Protein 2WMM (pdb70)

Secondary structure (DSSP, 8-state):
-HHHHHHHHHHHHHHHHHHHHT-S-----THHHHHHHHHT-EEHHHHGGG--TTTHHHHHHHTGGGGGPEEES-GGGTHHHHTT--SS-SSEEEEES-TTS-------EEEETTEEEEEEETTEEEEEEPPSS-SS-HHHHHHHHHHHHHHHHHHHHHHHT-/-HHHHHHHHHHHHHHHHHHHHHSS-----TTHHHHHHHTT-EEHHHHTTT--TTTHHHHHHHTGGGGGPEEES-GGGTHHHHTT--SS-SSEEEEES-GGGPPPPP--EEEETTEEEEEEETTEEEEEEPPSS-SS-HHHHHHHHHHHHHHHHHHHHHHHH-

GO terms:
  GO:0005515 protein binding (F, IPI)
  GO:0005524 ATP binding (F, IDA)
  GO:0005525 GTP binding (F, IDA)
  GO:0005829 cytosol (C, IDA)
  GO:0003677 DNA binding (F, IDA)
  GO:0016887 ATP hydrolysis activity (F, IDA)
  GO:0000796 condensin complex (C, IDA)
  GO:0042802 identical protein binding (F, IDA)
  GO:0030261 chromosome condensation (P, IDA)
  GO:0030261 chromosome condensation (P, IMP)
  GO:0051301 cell division (P, IMP)
  GO:0007059 chromosome segregation (P, IMP)
  GO:0007062 sister chromatid cohesion (P, IMP)

Structure (mmCIF, N/CA/C/O backbone):
data_2WMM
#
_entry.id   2WMM
#
_cell.length_a   56.443
_cell.length_b   56.443
_cell.length_c   115.443
_cell.angle_alpha   90.00
_cell.angle_beta   90.00
_cell.angle_gamma   120.00
#
_symmetry.space_group_name_H-M   'P 32'
#
loop_
_entity.id
_entity.type
_entity.pdbx_description
1 polymer 'Chromosome partition protein MukB'
2 non-polymer D-MALATE
3 water water
#
loop_
_atom_site.group_PDB
_atom_site.id
_atom_site.type_symbol
_atom_site.label_atom_id
_atom_site.label_alt_id
_atom_site.label_comp_id
_atom_site.label_asym_id
_atom_site.label_entity_id
_atom_site.label_seq_id
_atom_site.pdbx_PDB_ins_code
_atom_site.Cartn_x
_atom_site.Cartn_y
_atom_site.Cartn_z
_atom_site.occupancy
_atom_site.B_iso_or_equiv
_atom_site.auth_seq_id
_atom_site.auth_comp_id
_atom_site.auth_asym_id
_atom_site.auth_atom_id
_atom_site.pdbx_PDB_model_num
ATOM 1 N N . HIS A 1 1 ? 22.014 5.537 -45.263 1.00 46.80 643 HIS A N 1
ATOM 2 C CA . HIS A 1 1 ? 22.465 5.392 -43.853 1.00 46.96 643 HIS A CA 1
ATOM 3 C C . HIS A 1 1 ? 21.481 4.555 -43.045 1.00 48.14 643 HIS A C 1
ATOM 4 O O . HIS A 1 1 ? 21.877 3.861 -42.108 1.00 49.47 643 HIS A O 1
ATOM 11 N N . MET A 1 2 ? 20.201 4.613 -43.405 1.00 47.36 644 MET A N 1
ATOM 12 C CA . MET A 1 2 ? 19.176 3.872 -42.673 1.00 47.43 644 MET A CA 1
ATOM 13 C C . MET A 1 2 ? 19.415 2.368 -42.619 1.00 48.80 644 MET A C 1
ATOM 14 O O . MET A 1 2 ? 19.007 1.693 -41.661 1.00 47.55 644 MET A O 1
ATOM 19 N N . GLU A 1 3 ? 20.070 1.839 -43.644 1.00 49.21 645 GLU A N 1
ATOM 20 C CA . GLU A 1 3 ? 20.346 0.414 -43.668 1.00 50.08 645 GLU A CA 1
ATOM 21 C C . GLU A 1 3 ? 21.471 0.132 -42.684 1.00 48.72 645 GLU A C 1
ATOM 22 O O . GLU A 1 3 ? 21.308 -0.635 -41.733 1.00 47.26 645 GLU A O 1
ATOM 28 N N . ARG A 1 4 ? 22.606 0.780 -42.926 1.00 48.22 646 ARG A N 1
ATOM 29 C CA . ARG A 1 4 ? 23.788 0.645 -42.096 1.00 48.88 646 ARG A CA 1
ATOM 30 C C . ARG A 1 4 ? 23.477 0.770 -40.611 1.00 49.59 646 ARG A C 1
ATOM 31 O O . ARG A 1 4 ? 23.958 -0.021 -39.795 1.00 50.95 646 ARG A O 1
ATOM 39 N N . ASP A 1 5 ? 22.678 1.771 -40.261 1.00 49.32 647 ASP A N 1
ATOM 40 C CA . ASP A 1 5 ? 22.312 1.998 -38.872 1.00 47.91 647 ASP A CA 1
ATOM 41 C C . ASP A 1 5 ? 21.338 0.950 -38.335 1.00 44.80 647 ASP A C 1
ATOM 42 O O . ASP A 1 5 ? 21.366 0.631 -37.152 1.00 43.20 647 ASP A O 1
ATOM 47 N N . GLU A 1 6 ? 20.481 0.411 -39.194 1.00 43.66 648 GLU A N 1
ATOM 48 C CA . GLU A 1 6 ? 19.550 -0.625 -38.749 1.00 43.63 648 GLU A CA 1
ATOM 49 C C . GLU A 1 6 ? 20.365 -1.861 -38.331 1.00 41.42 648 GLU A C 1
ATOM 50 O O . GLU A 1 6 ? 19.985 -2.598 -37.419 1.00 40.06 648 GLU A O 1
ATOM 56 N N . VAL A 1 7 ? 21.490 -2.075 -39.008 1.00 39.21 649 VAL A N 1
ATOM 57 C CA . VAL A 1 7 ? 22.380 -3.189 -38.698 1.00 38.47 649 VAL A CA 1
ATOM 58 C C . VAL A 1 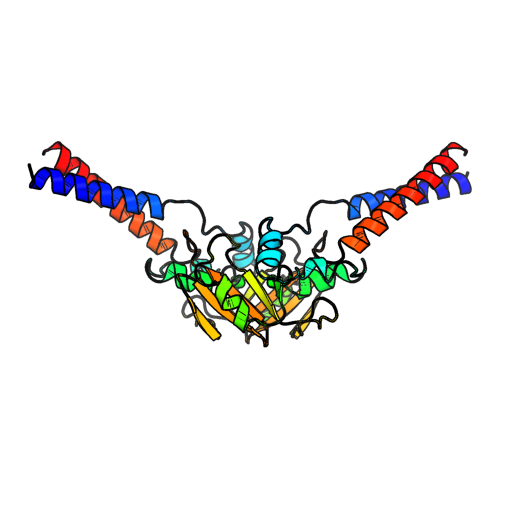7 ? 22.992 -2.946 -37.321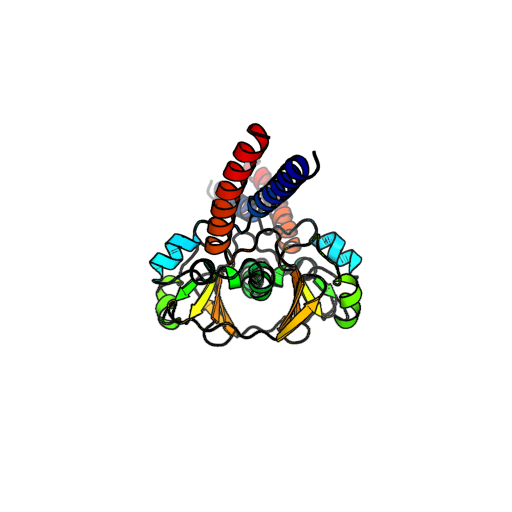 1.00 38.76 649 VAL A C 1
ATOM 59 O O . VAL A 1 7 ? 23.006 -3.834 -36.472 1.00 37.73 649 VAL A O 1
ATOM 63 N N . GLY A 1 8 ? 23.496 -1.737 -37.102 1.00 39.79 650 GLY A N 1
ATOM 64 C CA . GLY A 1 8 ? 24.080 -1.419 -35.809 1.00 39.14 650 GLY A CA 1
ATOM 65 C C . GLY A 1 8 ? 23.035 -1.548 -34.714 1.00 37.98 650 GLY A C 1
ATOM 66 O O . GLY A 1 8 ? 23.327 -2.018 -33.618 1.00 38.95 650 GLY A O 1
ATOM 67 N N . ALA A 1 9 ? 21.807 -1.135 -35.019 1.00 36.93 651 ALA A N 1
ATOM 68 C CA . ALA A 1 9 ? 20.712 -1.200 -34.064 1.00 34.25 651 ALA A CA 1
ATOM 69 C C . ALA A 1 9 ? 20.450 -2.646 -33.688 1.00 33.96 651 ALA A C 1
ATOM 70 O O . ALA A 1 9 ? 20.267 -2.969 -32.517 1.00 35.15 651 ALA A O 1
ATOM 72 N N . HIS A 1 10 ? 20.427 -3.516 -34.689 1.00 33.56 652 HIS A N 1
ATOM 73 C CA . HIS A 1 10 ? 20.189 -4.930 -34.451 1.00 33.39 652 HIS A CA 1
ATOM 74 C C . HIS A 1 10 ? 21.350 -5.546 -33.671 1.00 32.30 652 HIS A C 1
ATOM 75 O O . HIS A 1 10 ? 21.148 -6.451 -32.866 1.00 33.11 652 HIS A O 1
ATOM 82 N N . LYS A 1 11 ? 22.561 -5.044 -33.895 1.00 32.28 653 LYS A N 1
ATOM 83 C CA . LYS A 1 11 ? 23.730 -5.551 -33.188 1.00 33.76 653 LYS A CA 1
ATOM 84 C C . LYS A 1 11 ? 23.679 -5.153 -31.715 1.00 35.52 653 LYS A C 1
ATOM 85 O O . LYS A 1 11 ? 24.114 -5.912 -30.848 1.00 36.92 653 LYS A O 1
ATOM 91 N N . ASN A 1 12 ? 23.152 -3.969 -31.420 1.00 36.62 654 ASN A N 1
ATOM 92 C CA . ASN A 1 12 ? 23.064 -3.540 -30.026 1.00 37.33 654 ASN A CA 1
ATOM 93 C C . ASN A 1 12 ? 22.032 -4.378 -29.293 1.00 35.60 654 ASN A C 1
ATOM 94 O O . ASN A 1 12 ? 22.251 -4.794 -28.154 1.00 36.52 654 ASN A O 1
ATOM 99 N N . ALA A 1 13 ? 20.910 -4.633 -29.956 1.00 32.95 655 ALA A N 1
ATOM 100 C CA . ALA A 1 13 ? 19.855 -5.437 -29.356 1.00 31.47 655 ALA A CA 1
ATOM 101 C C . ALA A 1 13 ? 20.402 -6.833 -29.051 1.00 32.07 655 ALA A C 1
ATOM 102 O O . ALA A 1 13 ? 20.159 -7.391 -27.981 1.00 32.57 655 ALA A O 1
ATOM 104 N N . VAL A 1 14 ? 21.152 -7.399 -29.989 1.00 31.60 656 VAL A N 1
ATOM 105 C CA . VAL A 1 14 ? 21.725 -8.723 -29.766 1.00 31.54 656 VAL A CA 1
ATOM 106 C C . VAL A 1 14 ? 22.669 -8.711 -28.554 1.00 31.46 656 VAL A C 1
ATOM 107 O O . VAL A 1 14 ? 22.604 -9.599 -27.698 1.00 27.80 656 VAL A O 1
ATOM 111 N N . ASP A 1 15 ? 23.536 -7.704 -28.478 1.00 32.84 657 ASP A N 1
ATOM 112 C CA . ASP A 1 15 ? 24.463 -7.598 -27.355 1.00 34.82 657 ASP A CA 1
ATOM 113 C C . ASP A 1 15 ? 23.682 -7.551 -26.042 1.00 36.92 657 ASP A C 1
ATOM 114 O O . ASP A 1 15 ? 24.011 -8.253 -25.085 1.00 37.40 657 ASP A O 1
ATOM 119 N N . GLU A 1 16 ? 22.635 -6.733 -26.006 1.00 37.73 658 GLU A N 1
ATOM 120 C CA . GLU A 1 16 ? 21.814 -6.611 -24.808 1.00 37.22 658 GLU A CA 1
ATOM 121 C C . GLU A 1 16 ? 21.281 -7.950 -24.311 1.00 34.36 658 GLU A C 1
ATOM 122 O O . GLU A 1 16 ? 21.298 -8.212 -23.108 1.00 34.15 658 GLU A O 1
ATOM 128 N N . GLU A 1 17 ? 20.799 -8.795 -25.218 1.00 32.70 659 GLU A N 1
ATOM 129 C CA . GLU A 1 17 ? 20.276 -10.086 -24.794 1.00 32.21 659 GLU A CA 1
ATOM 130 C C . GLU A 1 17 ? 21.408 -10.962 -24.281 1.00 32.61 659 GLU A C 1
ATOM 131 O O . GLU A 1 17 ? 21.255 -11.695 -23.305 1.00 32.01 659 GLU A O 1
ATOM 137 N N . ILE A 1 18 ? 22.546 -10.882 -24.960 1.00 33.70 660 ILE A N 1
ATOM 138 C CA . ILE A 1 18 ? 23.717 -11.654 -24.584 1.00 34.10 660 ILE A CA 1
ATOM 139 C C . ILE A 1 18 ? 24.098 -11.312 -23.156 1.00 34.37 660 ILE A C 1
ATOM 140 O O . ILE A 1 18 ? 24.363 -12.195 -22.347 1.00 33.55 660 ILE A O 1
ATOM 145 N N . GLU A 1 19 ? 24.124 -10.016 -22.873 1.00 34.83 661 GLU A N 1
ATOM 146 C CA . GLU A 1 19 ? 24.450 -9.493 -21.561 1.00 36.15 661 GLU A CA 1
ATOM 147 C C . GLU A 1 19 ? 23.480 -10.041 -20.530 1.00 35.63 661 GLU A C 1
ATOM 148 O O . GLU A 1 19 ? 23.881 -10.520 -19.474 1.00 34.34 661 GLU A O 1
ATOM 154 N N . ARG A 1 20 ? 22.196 -9.953 -20.855 1.00 35.47 662 ARG A N 1
ATOM 155 C CA . ARG A 1 20 ? 21.134 -10.448 -19.999 1.00 36.18 662 ARG A CA 1
ATOM 156 C C . ARG A 1 20 ? 21.345 -11.922 -19.704 1.00 35.06 662 ARG A C 1
ATOM 157 O O . ARG A 1 20 ? 21.351 -12.346 -18.554 1.00 35.89 662 ARG A O 1
ATOM 165 N N . LEU A 1 21 ? 21.499 -12.704 -20.765 1.00 34.16 663 LEU A N 1
ATOM 166 C CA . LEU A 1 21 ? 21.667 -14.146 -20.643 1.00 33.59 663 LEU A CA 1
ATOM 167 C C . LEU A 1 21 ? 22.944 -14.598 -19.963 1.00 33.86 663 LEU A C 1
ATOM 168 O O . LEU A 1 21 ? 23.010 -15.711 -19.437 1.00 34.36 663 LEU A O 1
ATOM 173 N N . SER A 1 22 ? 23.953 -13.738 -19.951 1.00 33.48 664 SER A N 1
ATOM 174 C CA . SER A 1 22 ? 25.218 -14.125 -19.362 1.00 34.57 664 SER A CA 1
ATOM 175 C C . SER A 1 22 ? 25.450 -13.746 -17.907 1.00 35.43 664 SER A C 1
ATOM 176 O O . SER A 1 22 ? 26.569 -13.881 -17.409 1.00 35.32 664 SER A O 1
ATOM 179 N N . GLN A 1 23 ? 24.414 -13.280 -17.217 1.00 35.23 665 GLN A N 1
ATOM 180 C CA . GLN A 1 23 ? 24.589 -12.933 -15.815 1.00 35.63 665 GLN A CA 1
ATOM 181 C C . GLN A 1 23 ? 24.718 -14.197 -14.972 1.00 34.86 665 GLN A C 1
ATOM 182 O O . GLN A 1 23 ? 24.159 -15.250 -15.299 1.00 34.66 665 GLN A O 1
ATOM 188 N N . PRO A 1 24 ? 25.497 -14.120 -13.888 1.00 34.86 666 PRO A N 1
ATOM 189 C CA . PRO A 1 24 ? 25.681 -15.281 -13.019 1.00 34.80 666 PRO A CA 1
ATOM 190 C C . PRO A 1 24 ? 24.384 -15.569 -12.274 1.00 34.33 666 PRO A C 1
ATOM 191 O O . PRO A 1 24 ? 23.529 -14.702 -12.149 1.00 33.50 666 PRO A O 1
ATOM 195 N N . GLY A 1 25 ? 24.254 -16.783 -11.769 1.00 36.09 667 GLY A N 1
ATOM 196 C CA . GLY A 1 25 ? 23.056 -17.153 -11.044 1.00 39.83 667 GLY A CA 1
ATOM 197 C C . GLY A 1 25 ? 22.570 -18.481 -11.568 1.00 40.58 667 GLY A C 1
ATOM 198 O O . GLY A 1 25 ? 23.167 -19.039 -12.493 1.00 41.47 667 GLY A O 1
ATOM 199 N N . GLY A 1 26 ? 21.481 -18.991 -11.006 1.00 42.72 668 GLY A N 1
ATOM 200 C CA . GLY A 1 26 ? 20.985 -20.276 -11.466 1.00 43.72 668 GLY A CA 1
ATOM 201 C C . GLY A 1 26 ? 22.087 -21.272 -11.175 1.00 44.37 668 GLY A C 1
ATOM 202 O O . GLY A 1 26 ? 22.388 -22.157 -11.978 1.00 44.06 668 GLY A O 1
ATOM 203 N N . SER A 1 27 ? 22.699 -21.088 -10.008 1.00 44.11 669 SER A N 1
ATOM 204 C CA . SER A 1 27 ? 23.789 -21.924 -9.534 1.00 43.86 669 SER A CA 1
ATOM 205 C C . SER A 1 27 ? 23.225 -23.036 -8.664 1.00 43.28 669 SER A C 1
ATOM 206 O O . SER A 1 27 ? 22.068 -22.988 -8.240 1.00 44.95 669 SER A O 1
ATOM 209 N N . GLU A 1 28 ? 24.058 -24.026 -8.379 1.00 41.85 670 GLU A N 1
ATOM 210 C CA . GLU A 1 28 ? 23.642 -25.155 -7.573 1.00 38.97 670 GLU A CA 1
ATOM 211 C C . GLU A 1 28 ? 24.763 -25.540 -6.620 1.00 38.63 670 GLU A C 1
ATOM 212 O O . GLU A 1 28 ? 25.944 -25.368 -6.936 1.00 37.69 670 GLU A O 1
ATOM 218 N N . ASP A 1 29 ? 24.381 -26.049 -5.451 1.00 39.02 671 ASP A N 1
ATOM 219 C CA . ASP A 1 29 ? 25.328 -26.486 -4.431 1.00 37.75 671 ASP A CA 1
ATOM 220 C C . ASP A 1 29 ? 26.309 -27.462 -5.072 1.00 38.95 671 ASP A C 1
ATOM 221 O O . ASP A 1 29 ? 25.898 -28.482 -5.630 1.00 38.27 671 ASP A O 1
ATOM 226 N N . GLN A 1 30 ? 27.597 -27.138 -4.983 1.00 39.90 672 GLN A N 1
ATOM 227 C CA . GLN A 1 30 ? 28.674 -27.944 -5.558 1.00 41.05 672 GLN A CA 1
ATOM 228 C C . GLN A 1 30 ? 28.582 -29.437 -5.267 1.00 39.96 672 GLN A C 1
ATOM 229 O O . GLN A 1 30 ? 28.962 -30.257 -6.096 1.00 40.26 672 GLN A O 1
ATOM 235 N N . ARG A 1 31 ? 28.076 -29.786 -4.089 1.00 39.07 673 ARG A N 1
ATOM 236 C CA . ARG A 1 31 ? 27.976 -31.186 -3.677 1.00 37.80 673 ARG A CA 1
ATOM 237 C C . ARG A 1 31 ? 26.854 -32.007 -4.294 1.00 36.91 673 ARG A C 1
ATOM 238 O O . ARG A 1 31 ? 26.888 -33.230 -4.240 1.00 39.18 673 ARG A O 1
ATOM 246 N N . LEU A 1 32 ? 25.859 -31.350 -4.869 1.00 36.10 674 LEU A N 1
ATOM 247 C CA . LEU A 1 32 ? 24.739 -32.071 -5.455 1.00 36.61 674 LEU A CA 1
ATOM 248 C C . LEU A 1 32 ? 25.136 -33.026 -6.582 1.00 37.35 674 LEU A C 1
ATOM 249 O O . LEU A 1 32 ? 24.568 -34.104 -6.729 1.00 36.72 674 LEU A O 1
ATOM 254 N N . ASN A 1 33 ? 26.125 -32.634 -7.368 1.00 39.52 675 ASN A N 1
ATOM 255 C CA . ASN A 1 33 ? 26.572 -33.460 -8.474 1.00 41.62 675 ASN A CA 1
ATOM 256 C C . ASN A 1 33 ? 27.097 -34.829 -8.046 1.00 42.21 675 ASN A C 1
ATOM 257 O O . ASN A 1 33 ? 26.591 -35.865 -8.491 1.00 42.32 675 ASN A O 1
ATOM 262 N N . ALA A 1 34 ? 28.114 -34.837 -7.193 1.00 41.67 676 ALA A N 1
ATOM 263 C CA . ALA A 1 34 ? 28.670 -36.094 -6.716 1.00 43.14 676 ALA A CA 1
ATOM 264 C C . ALA A 1 34 ? 27.552 -36.909 -6.066 1.00 43.26 676 ALA A C 1
ATOM 265 O O . ALA A 1 34 ? 27.411 -38.096 -6.337 1.00 44.59 676 ALA A O 1
ATOM 267 N N . LEU A 1 35 ? 26.755 -36.262 -5.219 1.00 43.88 677 LEU A N 1
ATOM 268 C CA . LEU A 1 35 ? 25.646 -36.930 -4.540 1.00 44.10 677 LEU A CA 1
ATOM 269 C C . LEU A 1 35 ? 24.733 -37.650 -5.521 1.00 45.00 677 LEU A C 1
ATOM 270 O O . LEU A 1 35 ? 24.327 -38.788 -5.279 1.00 44.81 677 LEU A O 1
ATOM 275 N N . ALA A 1 36 ? 24.412 -36.987 -6.628 1.00 46.15 678 ALA A N 1
ATOM 276 C CA . ALA A 1 36 ? 23.553 -37.579 -7.649 1.00 47.61 678 ALA A CA 1
ATOM 277 C C . ALA A 1 36 ? 24.221 -38.835 -8.207 1.00 48.94 678 ALA A C 1
ATOM 278 O O . ALA A 1 36 ? 23.565 -39.844 -8.455 1.00 48.47 678 ALA A O 1
ATOM 280 N N . GLU A 1 37 ? 25.532 -38.757 -8.400 1.00 51.30 679 GLU A N 1
ATOM 281 C CA . GLU A 1 37 ? 26.307 -39.876 -8.915 1.00 54.13 679 GLU A CA 1
ATOM 282 C C . GLU A 1 37 ? 26.391 -40.992 -7.881 1.00 54.54 679 GLU A C 1
ATOM 283 O O . GLU A 1 37 ? 26.275 -42.170 -8.224 1.00 55.21 679 GLU A O 1
ATOM 289 N N . ARG A 1 38 ? 26.579 -40.618 -6.618 1.00 54.21 680 ARG A N 1
ATOM 290 C CA . ARG A 1 38 ? 26.668 -41.593 -5.535 1.00 54.18 680 ARG A CA 1
ATOM 291 C C . ARG A 1 38 ? 25.314 -42.192 -5.169 1.00 53.21 680 ARG A C 1
ATOM 292 O O . ARG A 1 38 ? 25.245 -43.137 -4.387 1.00 54.41 680 ARG A O 1
ATOM 300 N N . PHE A 1 39 ? 24.241 -41.633 -5.720 1.00 51.95 681 PHE A N 1
ATOM 301 C CA . PHE A 1 39 ? 22.888 -42.124 -5.453 1.00 49.93 681 PHE A CA 1
ATOM 302 C C . PHE A 1 39 ? 22.368 -42.862 -6.674 1.00 48.51 681 PHE A C 1
ATOM 303 O O . PHE A 1 39 ? 21.317 -43.500 -6.623 1.00 48.23 681 PHE A O 1
ATOM 311 N N . GLY A 1 40 ? 23.106 -42.760 -7.774 1.00 47.11 682 GLY A N 1
ATOM 312 C CA . GLY A 1 40 ? 22.687 -43.406 -9.002 1.00 45.39 682 GLY A CA 1
ATOM 313 C C . GLY A 1 40 ? 21.552 -42.641 -9.654 1.00 44.77 682 GLY A C 1
ATOM 314 O O . GLY A 1 40 ? 20.759 -43.214 -10.401 1.00 45.61 682 GLY A O 1
ATOM 315 N N . GLY A 1 41 ? 21.468 -41.342 -9.373 1.00 43.50 683 GLY A N 1
ATOM 316 C CA . GLY A 1 41 ? 20.411 -40.531 -9.951 1.00 41.59 683 GLY A CA 1
ATOM 317 C C . GLY A 1 41 ? 20.914 -39.371 -10.790 1.00 40.85 683 GLY A C 1
ATOM 318 O O . GLY A 1 41 ? 22.119 -39.189 -10.971 1.00 41.40 683 GLY A O 1
ATOM 319 N N . VAL A 1 42 ? 19.981 -38.577 -11.302 1.00 40.12 684 VAL A N 1
ATOM 320 C CA . VAL A 1 42 ? 20.315 -37.423 -12.130 1.00 37.00 684 VAL A CA 1
ATOM 321 C C . VAL A 1 42 ? 19.620 -36.161 -11.627 1.00 34.94 684 VAL A C 1
ATOM 322 O O . VAL A 1 42 ? 18.427 -36.182 -11.318 1.00 32.64 684 VAL A O 1
ATOM 326 N N . LEU A 1 43 ? 20.374 -35.066 -11.550 1.00 31.69 685 LEU A N 1
ATOM 327 C CA . LEU A 1 43 ? 19.827 -33.802 -11.088 1.00 30.88 685 LEU A CA 1
ATOM 328 C C . LEU A 1 43 ? 18.699 -33.336 -11.986 1.00 30.40 685 LEU A C 1
ATOM 329 O O . LEU A 1 43 ? 18.757 -33.473 -13.212 1.00 29.30 685 LEU A O 1
ATOM 334 N N . LEU A 1 44 ? 17.671 -32.786 -11.355 1.00 30.06 686 LEU A N 1
ATOM 335 C CA . LEU A 1 44 ? 16.508 -32.279 -12.057 1.00 29.22 686 LEU A CA 1
ATOM 336 C C . LEU A 1 44 ? 16.945 -31.136 -12.961 1.00 29.53 686 LEU A C 1
ATOM 337 O O . LEU A 1 44 ? 16.357 -30.921 -14.022 1.00 30.86 686 LEU A O 1
ATOM 342 N N . SER A 1 45 ? 17.987 -30.409 -12.550 1.00 30.05 687 SER A N 1
ATOM 343 C CA . SER A 1 45 ? 18.501 -29.293 -13.352 1.00 31.15 687 SER A CA 1
ATOM 344 C C . SER A 1 45 ? 19.107 -29.796 -14.663 1.00 31.70 687 SER A C 1
ATOM 345 O O . SER A 1 45 ? 19.075 -29.099 -15.676 1.00 32.09 687 SER A O 1
ATOM 348 N N . GLU A 1 46 ? 19.666 -31.002 -14.637 1.00 31.94 688 GLU A N 1
ATOM 349 C CA . GLU A 1 46 ? 20.251 -31.590 -15.832 1.00 33.23 688 GLU A CA 1
ATOM 350 C C . GLU A 1 46 ? 19.145 -32.147 -16.733 1.00 34.28 688 GLU A C 1
ATOM 351 O O . GLU A 1 46 ? 19.218 -32.049 -17.956 1.00 35.15 688 GLU A O 1
ATOM 357 N N . ILE A 1 47 ? 18.119 -32.730 -16.127 1.00 33.57 689 ILE A N 1
ATOM 358 C CA . ILE A 1 47 ? 17.002 -33.265 -16.886 1.00 33.43 689 ILE A CA 1
ATOM 359 C C . ILE A 1 47 ? 16.290 -32.131 -17.638 1.00 33.61 689 ILE A C 1
ATOM 360 O O . ILE A 1 47 ? 15.921 -32.282 -18.799 1.00 32.81 689 ILE A O 1
ATOM 365 N N . TYR A 1 48 ? 16.093 -30.999 -16.969 1.00 34.34 690 TYR A N 1
ATOM 366 C CA . TYR A 1 48 ? 15.433 -29.849 -17.587 1.00 34.24 690 TYR A CA 1
ATOM 367 C C . TYR A 1 48 ? 16.458 -28.948 -18.250 1.00 34.51 690 TYR A C 1
ATOM 368 O O . TYR A 1 48 ? 16.374 -27.723 -18.196 1.00 32.30 690 TYR A O 1
ATOM 377 N N . ASP A 1 49 ? 17.439 -29.595 -18.861 1.00 36.63 691 ASP A N 1
ATOM 378 C CA . ASP A 1 49 ? 18.513 -28.943 -19.587 1.00 37.62 691 ASP A CA 1
ATOM 379 C C . ASP A 1 49 ? 17.967 -28.105 -20.725 1.00 37.97 691 ASP A C 1
ATOM 380 O O . ASP A 1 49 ? 18.394 -26.973 -20.941 1.00 36.14 691 ASP A O 1
ATOM 385 N N . ASP A 1 50 ? 17.022 -28.697 -21.452 1.00 40.11 692 ASP A N 1
ATOM 386 C CA . ASP A 1 50 ? 16.430 -28.081 -22.632 1.00 42.09 692 ASP A CA 1
ATOM 387 C C . ASP A 1 50 ? 15.143 -27.269 -22.474 1.00 40.57 692 ASP A C 1
ATOM 388 O O . ASP A 1 50 ? 14.451 -27.015 -23.465 1.00 41.85 692 ASP A O 1
ATOM 393 N N . VAL A 1 51 ? 14.806 -26.856 -21.260 1.00 37.85 693 VAL A N 1
ATOM 394 C CA . VAL A 1 51 ? 13.595 -26.061 -21.091 1.00 37.08 693 VAL A CA 1
ATOM 395 C C . VAL A 1 51 ? 13.814 -24.724 -21.793 1.00 36.60 693 VAL A C 1
ATOM 396 O O . VAL A 1 51 ? 14.797 -24.032 -21.534 1.00 36.51 693 VAL A O 1
ATOM 400 N N . SER A 1 52 ? 12.903 -24.383 -22.702 1.00 37.14 694 SER A N 1
ATOM 401 C CA . SER A 1 52 ? 12.985 -23.149 -23.487 1.00 36.53 694 SER A CA 1
ATOM 402 C C . SER A 1 52 ? 13.245 -21.914 -22.645 1.00 35.71 694 SER A C 1
ATOM 403 O O . SER A 1 52 ? 12.980 -21.902 -21.445 1.00 35.63 694 SER A O 1
ATOM 406 N N . LEU A 1 53 ? 13.770 -20.873 -23.282 1.00 35.71 695 LEU A N 1
ATOM 407 C CA . LEU A 1 53 ? 14.052 -19.631 -22.577 1.00 36.31 695 LEU A CA 1
ATOM 408 C C . LEU A 1 53 ? 12.743 -19.025 -22.097 1.00 35.82 695 LEU A C 1
ATOM 409 O O . LEU A 1 53 ? 12.696 -18.272 -21.136 1.00 36.00 695 LEU A O 1
ATOM 414 N N . GLU A 1 54 ? 11.669 -19.381 -22.776 1.00 36.56 696 GLU A N 1
ATOM 415 C CA . GLU A 1 54 ? 10.350 -18.869 -22.449 1.00 35.21 696 GLU A CA 1
ATOM 416 C C . GLU A 1 54 ? 9.785 -19.484 -21.174 1.00 32.61 696 GLU A C 1
ATOM 417 O O . GLU A 1 54 ? 9.191 -18.789 -20.361 1.00 31.31 696 GLU A O 1
ATOM 423 N N . ASP A 1 55 ? 9.994 -20.785 -21.006 1.00 30.87 697 ASP A N 1
ATOM 424 C CA . ASP A 1 55 ? 9.478 -21.528 -19.865 1.00 30.85 697 ASP A CA 1
ATOM 425 C C . ASP A 1 55 ? 10.387 -21.670 -18.647 1.00 30.94 697 ASP A C 1
ATOM 426 O O . ASP A 1 55 ? 9.908 -21.936 -17.534 1.00 30.28 697 ASP A O 1
ATOM 431 N N . ALA A 1 56 ? 11.690 -21.520 -18.855 1.00 28.88 698 ALA A N 1
ATOM 432 C CA . ALA A 1 56 ? 12.658 -21.686 -17.779 1.00 27.44 698 ALA A CA 1
ATOM 433 C C . ALA A 1 56 ? 12.390 -20.899 -16.499 1.00 25.41 698 ALA A C 1
ATOM 434 O O . ALA A 1 56 ? 12.492 -21.450 -15.408 1.00 25.88 698 ALA A O 1
ATOM 436 N N . PRO A 1 57 ? 12.051 -19.605 -16.609 1.00 24.26 699 PRO A N 1
ATOM 437 C CA . PRO A 1 57 ? 11.794 -18.833 -15.389 1.00 25.42 699 PRO A CA 1
ATOM 438 C C . PRO A 1 57 ? 10.601 -19.351 -14.587 1.00 27.26 699 PRO A C 1
ATOM 439 O O . PRO A 1 57 ? 10.696 -19.582 -13.375 1.00 28.21 699 PRO A O 1
ATOM 443 N N . TYR A 1 58 ? 9.475 -19.515 -15.276 1.00 28.24 700 TYR A N 1
ATOM 444 C CA . TYR A 1 58 ? 8.249 -20.009 -14.673 1.00 27.20 700 TYR A CA 1
ATOM 445 C C . TYR A 1 58 ? 8.453 -21.380 -14.006 1.00 26.87 700 TYR A C 1
ATOM 446 O O . TYR A 1 58 ? 8.122 -21.567 -12.830 1.00 24.90 700 TYR A O 1
ATOM 455 N N . PHE A 1 59 ? 9.005 -22.331 -14.752 1.00 27.76 701 PHE A N 1
ATOM 456 C CA . PHE A 1 59 ? 9.219 -23.674 -14.219 1.00 30.24 701 PHE A CA 1
ATOM 457 C C . PHE A 1 59 ? 10.216 -23.790 -13.063 1.00 29.23 701 PHE A C 1
ATOM 458 O O . PHE A 1 59 ? 10.027 -24.604 -12.152 1.00 28.39 701 PHE A O 1
ATOM 466 N N . SER A 1 60 ? 11.278 -22.993 -13.104 1.00 26.26 702 SER A N 1
ATOM 467 C CA . SER A 1 60 ? 12.279 -23.014 -12.045 1.00 25.22 702 SER A CA 1
ATOM 468 C C . SER A 1 60 ? 11.630 -22.491 -10.751 1.00 24.77 702 SER A C 1
ATOM 469 O O . SER A 1 60 ? 11.865 -23.027 -9.664 1.00 23.84 702 SER A O 1
ATOM 472 N N . ALA A 1 61 ? 10.814 -21.445 -10.875 1.00 22.71 703 ALA A N 1
ATOM 473 C CA . ALA A 1 61 ? 10.132 -20.878 -9.715 1.00 22.49 703 ALA A CA 1
ATOM 474 C C . ALA A 1 61 ? 9.076 -21.860 -9.217 1.00 23.07 703 ALA A C 1
ATOM 475 O O . ALA A 1 61 ? 8.972 -22.118 -8.024 1.00 23.37 703 ALA A O 1
ATOM 477 N N . LEU A 1 62 ? 8.306 -22.416 -10.147 1.00 23.54 704 LEU A N 1
ATOM 478 C CA . LEU A 1 62 ? 7.250 -23.366 -9.819 1.00 23.78 704 LEU A CA 1
ATOM 479 C C . LEU A 1 62 ? 7.678 -24.476 -8.869 1.00 23.71 704 LEU A C 1
ATOM 480 O O . LEU A 1 62 ? 7.015 -24.736 -7.871 1.00 24.85 704 LEU A O 1
ATOM 485 N N . TYR A 1 63 ? 8.778 -25.141 -9.204 1.00 23.27 705 TYR A N 1
ATOM 486 C CA . TYR A 1 63 ? 9.294 -26.244 -8.410 1.00 21.43 705 TYR A CA 1
ATOM 487 C C . TYR A 1 63 ? 9.727 -25.918 -6.998 1.00 21.62 705 TYR A C 1
ATOM 488 O O . TYR A 1 63 ? 9.857 -26.824 -6.175 1.00 21.58 705 TYR A O 1
ATOM 497 N N . GLY A 1 64 ? 9.939 -24.638 -6.708 1.00 19.49 706 GLY A N 1
ATOM 498 C CA . GLY A 1 64 ? 10.383 -24.267 -5.383 1.00 18.98 706 GLY A CA 1
ATOM 499 C C . GLY A 1 64 ? 11.725 -24.925 -5.120 1.00 20.31 706 GLY A C 1
ATOM 500 O O . GLY A 1 64 ? 12.421 -25.336 -6.064 1.00 18.92 706 GLY A O 1
ATOM 501 N N . PRO A 1 65 ? 12.119 -25.046 -3.843 1.00 19.71 707 PRO A N 1
ATOM 502 C CA . PRO A 1 65 ? 13.394 -25.663 -3.460 1.00 19.41 707 PRO A CA 1
ATOM 503 C C . PRO A 1 65 ? 13.607 -27.069 -4.010 1.00 20.08 707 PRO A C 1
ATOM 504 O O . PRO A 1 65 ? 14.739 -27.544 -4.083 1.00 21.82 707 PRO A O 1
ATOM 508 N N . SER A 1 66 ? 12.533 -27.738 -4.410 1.00 20.53 708 SER A N 1
ATOM 509 C CA . SER A 1 66 ? 12.679 -29.085 -4.960 1.00 22.41 708 SER A CA 1
ATOM 510 C C . SER A 1 66 ? 13.380 -29.023 -6.330 1.00 21.50 708 SER A C 1
ATOM 511 O O . SER A 1 66 ? 13.709 -30.056 -6.908 1.00 20.07 708 SER A O 1
ATOM 514 N N . ARG A 1 67 ? 13.613 -27.810 -6.835 1.00 20.72 709 ARG A N 1
ATOM 515 C CA . ARG A 1 67 ? 14.295 -27.631 -8.119 1.00 20.88 709 ARG A CA 1
ATOM 516 C C . ARG A 1 67 ? 15.696 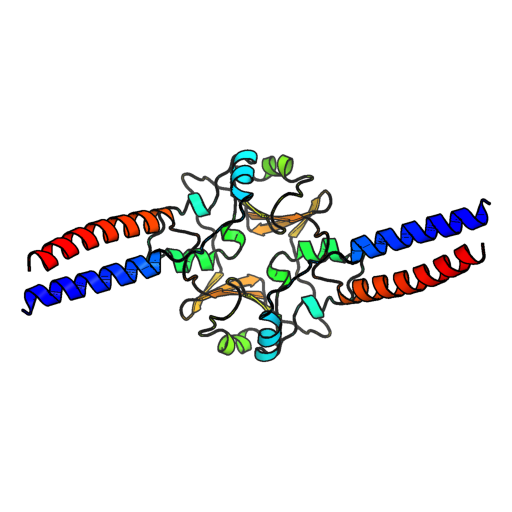-28.269 -8.099 1.00 20.91 709 ARG A C 1
ATOM 517 O O . ARG A 1 67 ? 16.232 -28.649 -9.151 1.00 19.54 709 ARG A O 1
ATOM 525 N N . HIS A 1 68 ? 16.273 -28.386 -6.903 1.00 18.23 710 HIS A N 1
ATOM 526 C CA . HIS A 1 68 ? 17.603 -28.959 -6.728 1.00 18.78 710 HIS A CA 1
ATOM 527 C C . HIS A 1 68 ? 17.540 -30.444 -6.441 1.00 22.35 710 HIS A C 1
ATOM 528 O O . HIS A 1 68 ? 18.507 -31.025 -5.945 1.00 21.83 710 HIS A O 1
ATOM 535 N N . ALA A 1 69 ? 16.399 -31.048 -6.765 1.00 23.70 711 ALA A N 1
ATOM 536 C CA . ALA A 1 69 ? 16.158 -32.465 -6.522 1.00 27.00 711 ALA A CA 1
ATOM 537 C C . ALA A 1 69 ? 17.001 -33.439 -7.324 1.00 28.22 711 ALA A C 1
ATOM 538 O O . ALA A 1 69 ? 17.327 -33.198 -8.484 1.00 29.81 711 ALA A O 1
ATOM 540 N N . ILE A 1 70 ? 17.369 -34.540 -6.680 1.00 30.10 712 ILE A N 1
ATOM 541 C CA . ILE A 1 70 ? 18.108 -35.603 -7.350 1.00 31.76 712 ILE A CA 1
ATOM 542 C C . ILE A 1 70 ? 17.012 -36.611 -7.684 1.00 33.05 712 ILE A C 1
ATOM 543 O O . ILE A 1 70 ? 16.243 -37.007 -6.808 1.00 31.50 712 ILE A O 1
ATOM 548 N N . VAL A 1 71 ? 16.908 -36.982 -8.954 1.00 34.96 713 VAL A N 1
ATOM 549 C CA . VAL A 1 71 ? 15.899 -37.943 -9.381 1.00 36.86 713 VAL A CA 1
ATOM 550 C C . VAL A 1 71 ? 16.561 -39.307 -9.481 1.00 38.55 713 VAL A C 1
ATOM 551 O O . VAL A 1 71 ? 17.625 -39.442 -10.081 1.00 35.98 713 VAL A O 1
ATOM 555 N N . VAL A 1 72 ? 15.934 -40.308 -8.870 1.00 41.97 714 VAL A N 1
ATOM 556 C CA . VAL A 1 72 ? 16.455 -41.674 -8.892 1.00 46.14 714 VAL A CA 1
ATOM 557 C C . VAL A 1 72 ? 15.303 -42.650 -9.176 1.00 47.60 714 VAL A C 1
ATOM 558 O O . VAL A 1 72 ? 14.127 -42.271 -9.104 1.00 48.10 714 VAL A O 1
ATOM 562 N N . PRO A 1 73 ? 15.621 -43.913 -9.515 1.00 48.70 715 PRO A N 1
ATOM 563 C CA . PRO A 1 73 ? 14.618 -44.941 -9.818 1.00 49.56 715 PRO A CA 1
ATOM 564 C C . PRO A 1 73 ? 13.674 -45.269 -8.671 1.00 50.38 715 PRO A C 1
ATOM 565 O O . PRO A 1 73 ? 12.456 -45.213 -8.825 1.00 50.68 715 PRO A O 1
ATOM 569 N N . ASP A 1 74 ? 14.237 -45.633 -7.525 1.00 51.74 716 ASP A N 1
ATOM 570 C CA . ASP A 1 74 ? 13.420 -45.967 -6.362 1.00 52.72 716 ASP A CA 1
ATOM 571 C C . ASP A 1 74 ? 14.014 -45.391 -5.083 1.00 51.33 716 ASP A C 1
ATOM 572 O O . ASP A 1 74 ? 15.204 -45.560 -4.796 1.00 50.89 716 ASP A O 1
ATOM 577 N N . LEU A 1 75 ? 13.166 -44.699 -4.331 1.00 50.09 717 LEU A N 1
ATOM 578 C CA . LEU A 1 75 ? 13.557 -44.083 -3.073 1.00 49.97 717 LEU A CA 1
ATOM 579 C C . LEU A 1 75 ? 13.996 -45.143 -2.070 1.00 50.71 717 LEU A C 1
ATOM 580 O O . LEU A 1 75 ? 15.013 -44.985 -1.391 1.00 51.29 717 LEU A O 1
ATOM 585 N N . SER A 1 76 ? 13.228 -46.226 -1.995 1.00 51.04 718 SER A N 1
ATOM 586 C CA . SER A 1 76 ? 13.510 -47.328 -1.082 1.00 52.59 718 SER A CA 1
ATOM 587 C C . SER A 1 76 ? 14.992 -47.674 -0.974 1.00 52.28 718 SER A C 1
ATOM 588 O O . SER A 1 76 ? 15.499 -47.898 0.124 1.00 52.44 718 SER A O 1
ATOM 591 N N . GLN A 1 77 ? 15.688 -47.721 -2.106 1.00 52.55 719 GLN A N 1
ATOM 592 C CA . GLN A 1 77 ? 17.108 -48.067 -2.090 1.00 53.29 719 GLN A CA 1
ATOM 593 C C . GLN A 1 77 ? 18.054 -46.899 -1.932 1.00 51.42 719 GLN A C 1
ATOM 594 O O . GLN A 1 77 ? 19.272 -47.076 -1.979 1.00 50.46 719 GLN A O 1
ATOM 600 N N . VAL A 1 78 ? 17.496 -45.707 -1.747 1.00 50.82 720 VAL A N 1
ATOM 601 C CA . VAL A 1 78 ? 18.308 -44.508 -1.548 1.00 49.95 720 VAL A CA 1
ATOM 602 C C . VAL A 1 78 ? 18.558 -44.406 -0.047 1.00 48.85 720 VAL A C 1
ATOM 603 O O . VAL A 1 78 ? 19.629 -43.982 0.395 1.00 47.26 720 VAL A O 1
ATOM 607 N N . THR A 1 79 ? 17.551 -44.812 0.722 1.00 48.30 721 THR A N 1
ATOM 608 C CA . THR A 1 79 ? 17.616 -44.806 2.178 1.00 48.47 721 THR A CA 1
ATOM 609 C C . THR A 1 79 ? 19.028 -45.180 2.581 1.00 49.82 721 THR A C 1
ATOM 610 O O . THR A 1 79 ? 19.686 -44.481 3.348 1.00 50.96 721 THR A O 1
ATOM 614 N N . GLU A 1 80 ? 19.481 -46.298 2.034 1.00 51.33 722 GLU A N 1
ATOM 615 C CA . GLU A 1 80 ? 20.816 -46.822 2.262 1.00 51.83 722 GLU A CA 1
ATOM 616 C C . GLU A 1 80 ? 21.849 -45.692 2.305 1.00 51.05 722 GLU A C 1
ATOM 617 O O . GLU A 1 80 ? 22.683 -45.633 3.205 1.00 50.08 722 GLU A O 1
ATOM 623 N N . HIS A 1 81 ? 21.767 -44.786 1.337 1.00 51.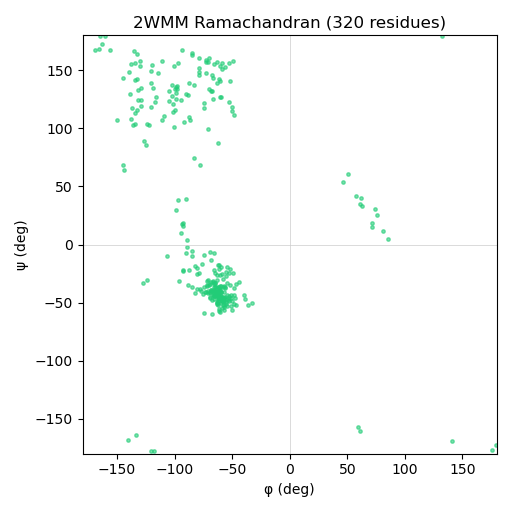17 723 HIS A N 1
ATOM 624 C CA . HIS A 1 81 ? 22.701 -43.665 1.222 1.00 51.68 723 HIS A CA 1
ATOM 625 C C . HIS A 1 81 ? 22.400 -42.443 2.097 1.00 50.62 723 HIS A C 1
ATOM 626 O O . HIS A 1 81 ? 23.271 -41.599 2.317 1.00 49.17 723 HIS A O 1
ATOM 633 N N . LEU A 1 82 ? 21.172 -42.337 2.586 1.00 50.46 724 LEU A N 1
ATOM 634 C CA . LEU A 1 82 ? 20.799 -41.199 3.418 1.00 50.47 724 LEU A CA 1
ATOM 635 C C . LEU A 1 82 ? 21.221 -41.381 4.871 1.00 51.81 724 LEU A C 1
ATOM 636 O O . LEU A 1 82 ? 21.694 -40.439 5.511 1.00 51.64 724 LEU A O 1
ATOM 641 N N . GLU A 1 83 ? 21.041 -42.596 5.386 1.00 53.41 725 GLU A N 1
ATOM 642 C CA . GLU A 1 83 ? 21.379 -42.912 6.773 1.00 53.82 725 GLU A CA 1
ATOM 643 C C . GLU A 1 83 ? 22.796 -42.450 7.074 1.00 52.47 725 GLU A C 1
ATOM 644 O O . GLU A 1 83 ? 23.752 -42.953 6.489 1.00 51.85 725 GLU A O 1
ATOM 650 N N . GLY A 1 84 ? 22.914 -41.473 7.970 1.00 51.11 726 GLY A N 1
ATOM 651 C CA . GLY A 1 84 ? 24.217 -40.956 8.348 1.00 48.30 726 GLY A CA 1
ATOM 652 C C . GLY A 1 84 ? 24.761 -39.867 7.440 1.00 46.80 726 GLY A C 1
ATOM 653 O O . GLY A 1 84 ? 25.897 -39.418 7.615 1.00 45.93 726 GLY A O 1
ATOM 654 N N . LEU A 1 85 ? 23.959 -39.436 6.472 1.00 45.22 727 LEU A N 1
ATOM 655 C CA . LEU A 1 85 ? 24.386 -38.399 5.536 1.00 44.14 727 LEU A CA 1
ATOM 656 C C . LEU A 1 85 ? 24.392 -37.016 6.184 1.00 44.00 727 LEU A C 1
ATOM 657 O O . LEU A 1 85 ? 23.355 -36.551 6.672 1.00 43.76 727 LEU A O 1
ATOM 662 N N . THR A 1 86 ? 25.553 -36.362 6.182 1.00 42.15 728 THR A N 1
ATOM 663 C CA . THR A 1 86 ? 25.663 -35.028 6.755 1.00 41.69 728 THR A CA 1
ATOM 664 C C . THR A 1 86 ? 26.280 -34.024 5.776 1.00 42.07 728 THR A C 1
ATOM 665 O O . THR A 1 86 ? 25.916 -32.854 5.784 1.00 41.83 728 THR A O 1
ATOM 669 N N . ASP A 1 87 ? 27.199 -34.474 4.925 1.00 42.20 729 ASP A N 1
ATOM 670 C CA . ASP A 1 87 ? 27.833 -33.566 3.970 1.00 41.44 729 ASP A CA 1
ATOM 671 C C . ASP A 1 87 ? 26.914 -33.276 2.779 1.00 40.74 729 ASP A C 1
ATOM 672 O O . ASP A 1 87 ? 27.173 -33.690 1.641 1.00 41.06 729 ASP A O 1
ATOM 677 N N . CYS A 1 88 ? 25.833 -32.554 3.056 1.00 37.33 730 CYS A N 1
ATOM 678 C CA . CYS A 1 88 ? 24.864 -32.203 2.032 1.00 34.61 730 CYS A CA 1
ATOM 679 C C . CYS A 1 88 ? 24.111 -30.949 2.468 1.00 33.40 730 CYS A C 1
ATOM 680 O O . CYS A 1 88 ? 24.223 -30.527 3.619 1.00 33.72 730 CYS A O 1
ATOM 683 N N . PRO A 1 89 ? 23.358 -30.319 1.548 1.00 31.70 731 PRO A N 1
ATOM 684 C CA . PRO A 1 89 ? 22.621 -29.122 1.959 1.00 32.21 731 PRO A CA 1
ATOM 685 C C . PRO A 1 89 ? 21.652 -29.506 3.074 1.00 32.70 731 PRO A C 1
ATOM 686 O O . PRO A 1 89 ? 21.244 -30.667 3.170 1.00 34.32 731 PRO A O 1
ATOM 690 N N . GLU A 1 90 ? 21.306 -28.541 3.920 1.00 31.00 732 GLU A N 1
ATOM 691 C CA . GLU A 1 90 ? 20.412 -28.778 5.046 1.00 29.73 732 GLU A CA 1
ATOM 692 C C . GLU A 1 90 ? 19.077 -29.394 4.616 1.00 28.37 732 GLU A C 1
ATOM 693 O O . GLU A 1 90 ? 18.393 -30.041 5.415 1.00 26.53 732 GLU A O 1
ATOM 699 N N . ASP A 1 91 ? 18.716 -29.189 3.353 1.00 27.21 733 ASP A N 1
ATOM 700 C CA . ASP A 1 91 ? 17.496 -29.761 2.784 1.00 27.93 733 ASP A CA 1
ATOM 701 C C . ASP A 1 91 ? 17.880 -30.381 1.447 1.00 27.35 733 ASP A C 1
ATOM 702 O O . ASP A 1 91 ? 18.294 -29.681 0.522 1.00 25.63 733 ASP A O 1
ATOM 707 N N . LEU A 1 92 ? 17.748 -31.701 1.366 1.00 28.97 734 LEU A N 1
ATOM 708 C CA . LEU A 1 92 ? 18.076 -32.454 0.165 1.00 28.45 734 LEU A CA 1
ATOM 709 C C . LEU A 1 92 ? 16.797 -33.101 -0.354 1.00 29.77 734 LEU A C 1
ATOM 710 O O . LEU A 1 92 ? 16.092 -33.802 0.387 1.00 28.73 734 LEU A O 1
ATOM 715 N N . TYR A 1 93 ? 16.501 -32.865 -1.627 1.00 28.86 735 TYR A N 1
ATOM 716 C CA . TYR A 1 93 ? 15.300 -33.410 -2.233 1.00 30.40 735 TYR A CA 1
ATOM 717 C C . TYR A 1 93 ? 15.571 -34.619 -3.108 1.00 32.53 735 TYR A C 1
ATOM 718 O O . TYR A 1 93 ? 16.538 -34.653 -3.878 1.00 32.88 735 TYR A O 1
ATOM 727 N N . LEU A 1 94 ? 14.701 -35.615 -2.968 1.00 34.89 736 LEU A N 1
ATOM 728 C CA . LEU A 1 94 ? 14.795 -36.850 -3.729 1.00 35.44 736 LEU A CA 1
ATOM 729 C C . LEU A 1 94 ? 13.448 -37.121 -4.364 1.00 36.24 736 LEU A C 1
ATOM 730 O O . LEU A 1 94 ? 12.423 -37.157 -3.683 1.00 35.82 736 LEU A O 1
ATOM 735 N N . ILE A 1 95 ? 13.455 -37.275 -5.681 1.00 38.03 737 ILE A N 1
ATOM 736 C CA . ILE A 1 95 ? 12.242 -37.549 -6.424 1.00 39.55 737 ILE A CA 1
ATOM 737 C C . ILE A 1 95 ? 12.400 -38.875 -7.148 1.00 41.09 737 ILE A C 1
ATOM 738 O O . ILE A 1 95 ? 13.465 -39.177 -7.687 1.00 40.20 737 ILE A O 1
ATOM 743 N N . GLU A 1 96 ? 11.335 -39.670 -7.144 1.00 43.97 738 GLU A N 1
ATOM 744 C CA . GLU A 1 96 ? 11.362 -40.969 -7.799 1.00 45.47 738 GLU A CA 1
ATOM 745 C C . GLU A 1 96 ? 10.799 -40.822 -9.207 1.00 45.83 738 GLU A C 1
ATOM 746 O O . GLU A 1 96 ? 9.681 -40.325 -9.399 1.00 44.75 738 GLU A O 1
ATOM 752 N N . GLY A 1 97 ? 11.593 -41.238 -10.191 1.00 46.39 739 GLY A N 1
ATOM 753 C CA . GLY A 1 97 ? 11.160 -41.145 -11.572 1.00 47.11 739 GLY A CA 1
ATOM 754 C C . GLY A 1 97 ? 12.202 -41.638 -12.553 1.00 47.55 739 GLY A C 1
ATOM 755 O O . GLY A 1 97 ? 13.229 -42.200 -12.165 1.00 47.58 739 GLY A O 1
ATOM 756 N N . ASP A 1 98 ? 11.935 -41.432 -13.837 1.00 48.66 740 ASP A N 1
ATOM 757 C CA . ASP A 1 98 ? 12.864 -41.855 -14.872 1.00 50.25 740 ASP A CA 1
ATOM 758 C C . ASP A 1 98 ? 13.522 -40.671 -15.562 1.00 49.87 740 ASP A C 1
ATOM 759 O O . ASP A 1 98 ? 12.896 -39.966 -16.356 1.00 49.02 740 ASP A O 1
ATOM 764 N N . PRO A 1 99 ? 14.807 -40.443 -15.267 1.00 49.95 741 PRO A N 1
ATOM 765 C CA . PRO A 1 99 ? 15.573 -39.345 -15.853 1.00 50.62 741 PRO A CA 1
ATOM 766 C C . PRO A 1 99 ? 15.344 -39.183 -17.354 1.00 52.13 741 PRO A C 1
ATOM 767 O O . PRO A 1 99 ? 15.378 -38.070 -17.875 1.00 53.32 741 PRO A O 1
ATOM 771 N N . GLN A 1 100 ? 15.096 -40.294 -18.040 1.00 53.44 742 GLN A N 1
ATOM 772 C CA . GLN A 1 100 ? 14.890 -40.286 -19.489 1.00 53.79 742 GLN A CA 1
ATOM 773 C C . GLN A 1 100 ? 13.451 -40.045 -19.932 1.00 53.51 742 GLN A C 1
ATOM 774 O O . GLN A 1 100 ? 13.202 -39.622 -21.061 1.00 53.05 742 GLN A O 1
ATOM 780 N N . SER A 1 101 ? 12.511 -40.321 -19.036 1.00 53.26 743 SER A N 1
ATOM 781 C CA . SER A 1 101 ? 11.089 -40.131 -19.300 1.00 53.12 743 SER A CA 1
ATOM 782 C C . SER A 1 101 ? 10.502 -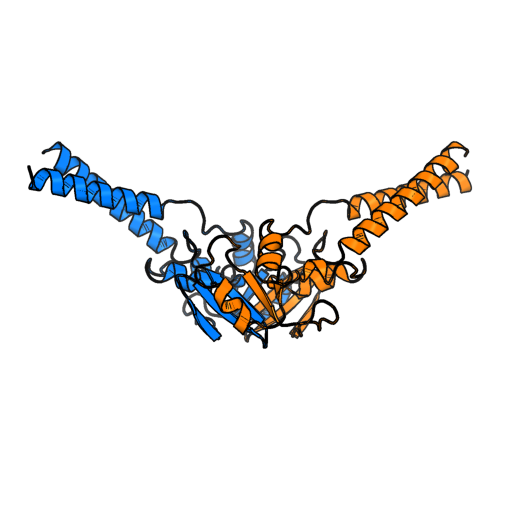39.684 -17.976 1.00 53.08 743 SER A C 1
ATOM 783 O O . SER A 1 101 ? 9.742 -40.410 -17.336 1.00 53.52 743 SER A O 1
ATOM 786 N N . PHE A 1 102 ? 10.876 -38.479 -17.568 1.00 53.07 744 PHE A N 1
ATOM 787 C CA . PHE A 1 102 ? 10.439 -37.918 -16.303 1.00 51.67 744 PHE A CA 1
ATOM 788 C C . PHE A 1 102 ? 9.115 -37.164 -16.380 1.00 51.81 744 PHE A C 1
ATOM 789 O O . PHE A 1 102 ? 8.860 -36.421 -17.329 1.00 50.76 744 PHE A O 1
ATOM 797 N N . ASP A 1 103 ? 8.276 -37.367 -15.367 1.00 51.53 745 ASP A N 1
ATOM 798 C CA . ASP A 1 103 ? 6.982 -36.706 -15.299 1.00 52.02 745 ASP A CA 1
ATOM 799 C C . ASP A 1 103 ? 6.981 -35.581 -14.279 1.00 50.87 745 ASP A C 1
ATOM 800 O O . ASP A 1 103 ? 7.274 -35.786 -13.102 1.00 51.51 745 ASP A O 1
ATOM 805 N N . ASP A 1 104 ? 6.647 -34.388 -14.747 1.00 48.98 746 ASP A N 1
ATOM 806 C CA . ASP A 1 104 ? 6.621 -33.208 -13.901 1.00 49.30 746 ASP A CA 1
ATOM 807 C C . ASP A 1 104 ? 5.796 -33.389 -12.631 1.00 48.08 746 ASP A C 1
ATOM 808 O O . ASP A 1 104 ? 4.740 -34.022 -12.649 1.00 48.67 746 ASP A O 1
ATOM 813 N N . SER A 1 105 ? 6.288 -32.838 -11.527 1.00 45.54 747 SER A N 1
ATOM 814 C CA . SER A 1 105 ? 5.553 -32.901 -10.275 1.00 44.49 747 SER A CA 1
ATOM 815 C C . SER A 1 105 ? 4.316 -32.057 -10.542 1.00 44.71 747 SER A C 1
ATOM 816 O O . SER A 1 105 ? 4.347 -31.180 -11.412 1.00 46.11 747 SER A O 1
ATOM 819 N N . VAL A 1 106 ? 3.228 -32.309 -9.822 1.00 43.04 748 VAL A N 1
ATOM 820 C CA . VAL A 1 106 ? 2.035 -31.507 -10.032 1.00 42.25 748 VAL A CA 1
ATOM 821 C C . VAL A 1 106 ? 1.892 -30.544 -8.871 1.00 41.56 748 VAL A C 1
ATOM 822 O O . VAL A 1 106 ? 1.991 -30.933 -7.706 1.00 40.58 748 VAL A O 1
ATOM 826 N N . PHE A 1 107 ? 1.649 -29.283 -9.197 1.00 40.52 749 PHE A N 1
ATOM 827 C CA . PHE A 1 107 ? 1.527 -28.257 -8.179 1.00 41.42 749 PHE A CA 1
ATOM 828 C C . PHE A 1 107 ? 0.173 -27.560 -8.204 1.00 41.45 749 PHE A C 1
ATOM 829 O O . PHE A 1 107 ? -0.456 -27.436 -9.250 1.00 42.33 749 PHE A O 1
ATOM 837 N N . SER A 1 108 ? -0.274 -27.117 -7.035 1.00 41.53 750 SER A N 1
ATOM 838 C CA . SER A 1 108 ? -1.514 -26.367 -6.933 1.00 41.32 750 SER A CA 1
ATOM 839 C C . SER A 1 108 ? -0.988 -24.935 -7.069 1.00 40.40 750 SER A C 1
ATOM 840 O O . SER A 1 108 ? -0.395 -24.388 -6.130 1.00 39.87 750 SER A O 1
ATOM 843 N N . VAL A 1 109 ? -1.198 -24.326 -8.230 1.00 38.21 751 VAL A N 1
ATOM 844 C CA . VAL A 1 109 ? -0.643 -23.005 -8.449 1.00 38.46 751 VAL A CA 1
ATOM 845 C C . VAL A 1 109 ? -1.509 -21.930 -9.053 1.00 38.53 751 VAL A C 1
ATOM 846 O O . VAL A 1 109 ? -2.459 -22.192 -9.786 1.00 40.19 751 VAL A O 1
ATOM 850 N N . ASP A 1 110 ? -1.110 -20.702 -8.763 1.00 39.45 752 ASP A N 1
ATOM 851 C CA . ASP A 1 110 ? -1.749 -19.510 -9.277 1.00 40.70 752 ASP A CA 1
ATOM 852 C C . ASP A 1 110 ? -0.598 -18.628 -9.726 1.00 41.54 752 ASP A C 1
ATOM 853 O O . ASP A 1 110 ? 0.447 -18.587 -9.078 1.00 40.50 752 ASP A O 1
ATOM 858 N N . GLU A 1 111 ? -0.768 -17.933 -10.839 1.00 42.28 753 GLU A N 1
ATOM 859 C CA . GLU A 1 111 ? 0.300 -17.073 -11.305 1.00 43.52 753 GLU A CA 1
ATOM 860 C C . GLU A 1 111 ? 0.061 -15.627 -10.955 1.00 43.93 753 GLU A C 1
ATOM 861 O O . GLU A 1 111 ? -1.074 -15.199 -10.769 1.00 44.66 753 GLU A O 1
ATOM 867 N N . LEU A 1 112 ? 1.153 -14.884 -10.846 1.00 44.41 754 LEU A N 1
ATOM 868 C CA . LEU A 1 112 ? 1.098 -13.463 -10.564 1.00 43.55 754 LEU A CA 1
ATOM 869 C C . LEU A 1 112 ? 2.052 -12.809 -11.539 1.00 44.09 754 LEU A C 1
ATOM 870 O O . LEU A 1 112 ? 2.479 -13.417 -12.529 1.00 43.85 754 LEU A O 1
ATOM 875 N N . GLU A 1 113 ? 2.394 -11.568 -11.243 1.00 43.93 755 GLU A N 1
ATOM 876 C CA . GLU A 1 113 ? 3.300 -10.807 -12.075 1.00 43.94 755 GLU A CA 1
ATOM 877 C C . GLU A 1 113 ? 4.720 -11.374 -11.935 1.00 42.59 755 GLU A C 1
ATOM 878 O O . GLU A 1 113 ? 5.420 -11.061 -10.965 1.00 43.88 755 GLU A O 1
ATOM 884 N N . LYS A 1 114 ? 5.132 -12.199 -12.901 1.00 40.07 756 LYS A N 1
ATOM 885 C CA . LYS A 1 114 ? 6.459 -12.827 -12.899 1.00 38.45 756 LYS A CA 1
ATOM 886 C C . LYS A 1 114 ? 6.765 -13.405 -11.522 1.00 35.84 756 LYS A C 1
ATOM 887 O O . LYS A 1 114 ? 7.783 -13.103 -10.890 1.00 32.22 756 LYS A O 1
ATOM 893 N N . ALA A 1 115 ? 5.838 -14.236 -11.076 1.00 33.13 757 ALA A N 1
ATOM 894 C CA . ALA A 1 115 ? 5.910 -14.892 -9.795 1.00 31.71 757 ALA A CA 1
ATOM 895 C C . ALA A 1 115 ? 4.881 -16.005 -9.831 1.00 31.16 757 ALA A C 1
ATOM 896 O O . ALA A 1 115 ? 4.046 -16.067 -10.736 1.00 32.47 757 ALA A O 1
ATOM 898 N N . VAL A 1 116 ? 4.949 -16.881 -8.843 1.00 30.58 758 VAL A N 1
ATOM 899 C CA . VAL A 1 116 ? 4.052 -18.012 -8.754 1.00 29.86 758 VAL A CA 1
ATOM 900 C C . VAL A 1 116 ? 3.636 -18.122 -7.288 1.00 31.16 758 VAL A C 1
ATOM 901 O O . VAL A 1 116 ? 4.339 -17.632 -6.408 1.00 31.37 758 VAL A O 1
ATOM 905 N N . VAL A 1 117 ? 2.479 -18.719 -7.024 1.00 31.98 759 VAL A N 1
ATOM 906 C CA . VAL A 1 117 ? 2.027 -18.906 -5.646 1.00 31.07 759 VAL A CA 1
ATOM 907 C C . VAL A 1 117 ? 1.526 -20.331 -5.508 1.00 31.35 759 VAL A C 1
ATOM 908 O O . VAL A 1 117 ? 0.444 -20.665 -5.973 1.00 33.48 759 VAL A O 1
ATOM 912 N N . VAL A 1 118 ? 2.336 -21.176 -4.883 1.00 32.65 760 VAL A N 1
ATOM 913 C CA . VAL A 1 118 ? 1.986 -22.574 -4.704 1.00 33.10 760 VAL A CA 1
ATOM 914 C C . VAL A 1 118 ? 1.405 -22.829 -3.324 1.00 34.96 760 VAL A C 1
ATOM 915 O O . VAL A 1 118 ? 1.928 -22.350 -2.312 1.00 33.79 760 VAL A O 1
ATOM 919 N N . LYS A 1 119 ? 0.304 -23.570 -3.294 1.00 35.95 761 LYS A N 1
ATOM 920 C CA . LYS A 1 119 ? -0.338 -23.918 -2.042 1.00 37.84 761 LYS A CA 1
ATOM 921 C C . LYS A 1 119 ? 0.376 -25.183 -1.590 1.00 38.31 761 LYS A C 1
ATOM 922 O O . LYS A 1 119 ? 0.184 -26.252 -2.172 1.00 36.17 761 LYS A O 1
ATOM 928 N N . ILE A 1 120 ? 1.218 -25.055 -0.568 1.00 39.56 762 ILE A N 1
ATOM 929 C CA . ILE A 1 120 ? 1.971 -26.197 -0.059 1.00 39.42 762 ILE A CA 1
ATOM 930 C C . ILE A 1 120 ? 1.045 -27.090 0.741 1.00 39.50 762 ILE A C 1
ATOM 931 O O . ILE A 1 120 ? 1.094 -28.316 0.636 1.00 40.12 762 ILE A O 1
ATOM 936 N N . ALA A 1 121 ? 0.203 -26.446 1.543 1.00 40.26 763 ALA A N 1
ATOM 937 C CA . ALA A 1 121 ? -0.775 -27.116 2.394 1.00 39.78 763 ALA A CA 1
ATOM 938 C C . ALA A 1 121 ? -1.844 -26.093 2.774 1.00 40.52 763 ALA A C 1
ATOM 939 O O . ALA A 1 121 ? -1.770 -24.924 2.373 1.00 37.44 763 ALA A O 1
ATOM 941 N N . ASP A 1 122 ? -2.834 -26.528 3.549 1.00 41.14 764 ASP A N 1
ATOM 942 C CA . ASP A 1 122 ? -3.895 -25.619 3.971 1.00 43.85 764 ASP A CA 1
ATOM 943 C C . ASP A 1 122 ? -3.301 -24.461 4.765 1.00 42.48 764 ASP A C 1
ATOM 944 O O . ASP A 1 122 ? -2.561 -24.669 5.720 1.00 40.64 764 ASP A O 1
ATOM 949 N N . ARG A 1 123 ? -3.628 -23.242 4.349 1.00 43.40 765 ARG A N 1
ATOM 950 C CA . ARG A 1 123 ? -3.113 -22.033 4.992 1.00 45.63 765 ARG A CA 1
ATOM 951 C C . ARG A 1 123 ? -1.573 -21.986 4.987 1.00 45.02 765 ARG A C 1
ATOM 952 O O . ARG A 1 123 ? -0.940 -21.601 5.979 1.00 44.09 765 ARG A O 1
ATOM 960 N N . GLN A 1 124 ? -0.984 -22.373 3.860 1.00 42.77 766 GLN A N 1
ATOM 961 C CA . GLN A 1 124 ? 0.464 -22.390 3.695 1.00 40.15 766 GLN A CA 1
ATOM 962 C C . GLN A 1 124 ? 0.811 -22.150 2.219 1.00 37.49 766 GLN A C 1
ATOM 963 O O . GLN A 1 124 ? 0.594 -23.011 1.367 1.00 36.79 766 GLN A O 1
ATOM 969 N N . TRP A 1 125 ? 1.325 -20.959 1.928 1.00 35.57 767 TRP A N 1
ATOM 970 C CA . TRP A 1 125 ? 1.708 -20.583 0.571 1.00 34.46 767 TRP A CA 1
ATOM 971 C C . TRP A 1 125 ? 3.206 -20.441 0.400 1.00 33.27 767 TRP A C 1
ATOM 972 O O . TRP A 1 125 ? 3.940 -20.182 1.353 1.00 34.16 767 TRP A O 1
ATOM 983 N N . ARG A 1 126 ? 3.629 -20.567 -0.851 1.00 32.45 768 ARG A N 1
ATOM 984 C CA . ARG A 1 126 ? 5.015 -20.397 -1.226 1.00 30.67 768 ARG A CA 1
ATOM 985 C C . ARG A 1 126 ? 4.968 -19.423 -2.382 1.00 30.24 768 ARG A C 1
ATOM 986 O O . ARG A 1 126 ? 4.334 -19.689 -3.402 1.00 29.92 768 ARG A O 1
ATOM 994 N N . TYR A 1 127 ? 5.606 -18.276 -2.203 1.00 28.31 769 TYR A N 1
ATOM 995 C CA . TYR A 1 127 ? 5.662 -17.274 -3.244 1.00 26.48 769 TYR A CA 1
ATOM 996 C C . TYR A 1 127 ? 7.048 -17.386 -3.883 1.00 26.58 769 TYR A C 1
ATOM 997 O O . TYR A 1 127 ? 8.074 -17.132 -3.238 1.00 27.78 769 TYR A O 1
ATOM 1006 N N . SER A 1 128 ? 7.078 -17.791 -5.144 1.00 25.79 770 SER A N 1
ATOM 1007 C CA . SER A 1 128 ? 8.331 -17.922 -5.870 1.00 25.09 770 SER A CA 1
ATOM 1008 C C . SER A 1 128 ? 8.304 -17.061 -7.116 1.00 24.58 770 SER A C 1
ATOM 1009 O O . SER A 1 128 ? 7.669 -17.404 -8.104 1.00 22.43 770 SER A O 1
ATOM 1012 N N . ARG A 1 129 ? 8.988 -15.927 -7.051 1.00 26.58 771 ARG A N 1
ATOM 1013 C CA . ARG A 1 129 ? 9.063 -15.015 -8.181 1.00 27.92 771 ARG A CA 1
ATOM 1014 C C . ARG A 1 129 ? 9.974 -15.652 -9.231 1.00 29.04 771 ARG A C 1
ATOM 1015 O O . ARG A 1 129 ? 10.805 -16.503 -8.901 1.00 28.83 771 ARG A O 1
ATOM 1023 N N . PHE A 1 130 ? 9.810 -15.242 -10.488 1.00 28.70 772 PHE A N 1
ATOM 1024 C CA . PHE A 1 130 ? 10.619 -15.763 -11.583 1.00 27.15 772 PHE A CA 1
ATOM 1025 C C . PHE A 1 130 ? 12.074 -15.308 -11.412 1.00 27.66 772 PHE A C 1
ATOM 1026 O O . PHE A 1 130 ? 12.332 -14.132 -11.134 1.00 29.55 772 PHE A O 1
ATOM 1034 N N . PRO A 1 131 ? 13.044 -16.236 -11.545 1.00 26.23 773 PRO A N 1
ATOM 1035 C CA . PRO A 1 131 ? 14.457 -15.853 -11.397 1.00 25.91 773 PRO A CA 1
ATOM 1036 C C . PRO A 1 131 ? 15.017 -15.174 -12.648 1.00 25.62 773 PRO A C 1
ATOM 1037 O O . PRO A 1 131 ? 14.598 -15.476 -13.764 1.00 24.48 773 PRO A O 1
ATOM 1041 N N . GLU A 1 132 ? 15.956 -14.255 -12.458 1.00 27.11 774 GLU A N 1
ATOM 1042 C CA . GLU A 1 132 ? 16.578 -13.582 -13.591 1.00 28.86 774 GLU A CA 1
ATOM 1043 C C . GLU A 1 132 ? 17.354 -14.631 -14.367 1.00 25.58 774 GLU A C 1
ATOM 1044 O O . GLU A 1 132 ? 17.417 -14.590 -15.589 1.00 25.51 774 GLU A O 1
ATOM 1050 N N . VAL A 1 133 ? 17.949 -15.564 -13.632 1.00 24.36 775 VAL A N 1
ATOM 1051 C CA . VAL A 1 133 ? 18.740 -16.648 -14.210 1.00 26.12 775 VAL A CA 1
ATOM 1052 C C . VAL A 1 133 ? 18.182 -17.968 -13.665 1.00 25.08 775 VAL A C 1
ATOM 1053 O O . VAL A 1 133 ? 18.629 -18.458 -12.637 1.00 24.04 775 VAL A O 1
ATOM 1057 N N . PRO A 1 134 ? 17.187 -18.546 -14.348 1.00 25.33 776 PRO A N 1
ATOM 1058 C CA . PRO A 1 134 ? 16.572 -19.810 -13.921 1.00 26.11 776 PRO A CA 1
ATOM 1059 C C . PRO A 1 134 ? 17.541 -20.984 -13.806 1.00 25.29 776 PRO A C 1
ATOM 1060 O O . PRO A 1 134 ? 18.547 -21.050 -14.513 1.00 26.69 776 PRO A O 1
ATOM 1064 N N . LEU A 1 135 ? 17.229 -21.911 -12.907 1.00 25.09 777 LEU A N 1
ATOM 1065 C CA . LEU A 1 135 ? 18.074 -23.081 -12.718 1.00 23.54 777 LEU A CA 1
ATOM 1066 C C . LEU A 1 135 ? 17.910 -23.994 -13.918 1.00 22.57 777 LEU A C 1
ATOM 1067 O O . LEU A 1 135 ? 18.862 -24.639 -14.353 1.00 22.83 777 LEU A O 1
ATOM 1072 N N . PHE A 1 136 ? 16.694 -24.032 -14.456 1.00 22.06 778 PHE A N 1
ATOM 1073 C CA . PHE A 1 136 ? 16.389 -24.867 -15.612 1.00 21.89 778 PHE A CA 1
ATOM 1074 C C . PHE A 1 136 ? 16.722 -24.177 -16.931 1.00 21.81 778 PHE A C 1
ATOM 1075 O O . PHE A 1 136 ? 16.906 -22.956 -16.977 1.00 18.77 778 PHE A O 1
ATOM 1083 N N . GLY A 1 137 ? 16.802 -24.971 -17.996 1.00 21.84 779 GLY A N 1
ATOM 1084 C CA . GLY A 1 137 ? 17.096 -24.432 -19.314 1.00 24.49 779 GLY A CA 1
ATOM 1085 C C . GLY A 1 137 ? 18.518 -23.944 -19.540 1.00 27.54 779 GLY A C 1
ATOM 1086 O O . GLY A 1 137 ? 18.765 -23.175 -20.472 1.00 28.42 779 GLY A O 1
ATOM 1087 N N . ARG A 1 138 ? 19.452 -24.376 -18.695 1.00 29.26 780 ARG A N 1
ATOM 1088 C CA . ARG A 1 138 ? 20.852 -23.975 -18.820 1.00 31.70 780 ARG A CA 1
ATOM 1089 C C . ARG A 1 138 ? 21.437 -24.297 -20.201 1.00 30.17 780 ARG A C 1
ATOM 1090 O O . ARG A 1 138 ? 22.116 -23.464 -20.797 1.00 30.67 780 ARG A O 1
ATOM 1098 N N . ALA A 1 139 ? 21.181 -25.502 -20.707 1.00 29.73 781 ALA A N 1
ATOM 1099 C CA . ALA A 1 139 ? 21.697 -25.897 -22.021 1.00 29.88 781 ALA A CA 1
ATOM 1100 C C . ALA A 1 139 ? 21.133 -24.991 -23.116 1.00 29.19 781 ALA A C 1
ATOM 1101 O O . ALA A 1 139 ? 21.870 -24.501 -23.973 1.00 29.80 781 ALA A O 1
ATOM 1103 N N . ALA A 1 140 ? 19.823 -24.775 -23.080 1.00 27.43 782 ALA A N 1
ATOM 1104 C CA . ALA A 1 140 ? 19.175 -23.916 -24.050 1.00 27.83 782 ALA A CA 1
ATOM 1105 C C . ALA A 1 140 ? 19.742 -22.492 -23.965 1.00 28.39 782 ALA A C 1
ATOM 1106 O O . ALA A 1 140 ? 19.950 -21.844 -24.991 1.00 28.89 782 ALA A O 1
ATOM 1108 N N . ARG A 1 141 ? 19.991 -22.007 -22.752 1.00 27.99 783 ARG A N 1
ATOM 1109 C CA . ARG A 1 141 ? 20.546 -20.661 -22.579 1.00 29.13 783 ARG A CA 1
ATOM 1110 C C . ARG A 1 141 ? 21.916 -20.564 -23.226 1.00 28.66 783 ARG A C 1
ATOM 1111 O O . ARG A 1 141 ? 22.231 -19.585 -23.903 1.00 26.64 783 ARG A O 1
ATOM 1119 N N . GLU A 1 142 ? 22.732 -21.581 -22.984 1.00 28.59 784 GLU A N 1
ATOM 1120 C CA . GLU A 1 142 ? 24.075 -21.634 -23.536 1.00 30.13 784 GLU A CA 1
ATOM 1121 C C . GLU A 1 142 ? 24.067 -21.607 -25.059 1.00 28.31 784 GLU A C 1
ATOM 1122 O O . GLU A 1 142 ? 24.770 -20.808 -25.665 1.00 26.61 784 GLU A O 1
ATOM 1128 N N . SER A 1 143 ? 23.269 -22.469 -25.681 1.00 28.22 785 SER A N 1
ATOM 1129 C CA . SER A 1 143 ? 23.194 -22.497 -27.139 1.00 26.92 785 SER A CA 1
ATOM 1130 C C . SER A 1 143 ? 22.763 -21.142 -27.674 1.00 27.15 785 SER A C 1
ATOM 1131 O O . SER A 1 143 ? 23.340 -20.617 -28.631 1.00 26.85 785 SER A O 1
ATOM 1134 N N . ARG A 1 144 ? 21.739 -20.581 -27.046 1.00 25.08 786 ARG A N 1
ATOM 1135 C CA . ARG A 1 144 ? 21.213 -19.293 -27.446 1.00 25.37 786 ARG A CA 1
ATOM 1136 C C . ARG A 1 144 ? 22.319 -18.246 -27.388 1.00 24.95 786 ARG A C 1
ATOM 1137 O O . ARG A 1 144 ? 22.519 -17.497 -28.343 1.00 23.49 786 ARG A O 1
ATOM 1145 N N . ILE A 1 145 ? 23.041 -18.210 -26.269 1.00 24.90 787 ILE A N 1
ATOM 1146 C CA . ILE A 1 145 ? 24.130 -17.259 -26.090 1.00 23.98 787 ILE A CA 1
ATOM 1147 C C . ILE A 1 145 ? 25.171 -17.351 -27.200 1.00 23.18 787 ILE A C 1
ATOM 1148 O O . ILE A 1 145 ? 25.602 -16.332 -27.746 1.00 22.59 787 ILE A O 1
ATOM 1153 N N . GLU A 1 146 ? 25.576 -18.574 -27.519 1.00 23.18 788 GLU A N 1
ATOM 1154 C CA . GLU A 1 146 ? 26.563 -18.820 -28.560 1.00 23.49 788 GLU A CA 1
ATOM 1155 C C . GLU A 1 146 ? 26.048 -18.416 -29.931 1.00 23.27 788 GLU A C 1
ATOM 1156 O O . GLU A 1 146 ? 26.775 -17.823 -30.728 1.00 22.06 788 GLU A O 1
ATOM 1162 N N . SER A 1 147 ? 24.798 -18.763 -30.217 1.00 22.20 789 SER A N 1
ATOM 1163 C CA . SER A 1 147 ? 24.205 -18.406 -31.496 1.00 21.41 789 SER A CA 1
ATOM 1164 C C . SER A 1 147 ? 24.157 -16.878 -31.608 1.00 20.71 789 SER A C 1
ATOM 1165 O O . SER A 1 147 ? 24.583 -16.312 -32.607 1.00 19.98 789 SER A O 1
ATOM 1168 N N . LEU A 1 148 ? 23.653 -16.215 -30.570 1.00 23.06 790 LEU A N 1
ATOM 1169 C CA . LEU A 1 148 ? 23.568 -14.757 -30.558 1.00 22.18 790 LEU A CA 1
ATOM 1170 C C . LEU A 1 148 ? 24.958 -14.167 -30.758 1.00 23.26 790 LEU A C 1
ATOM 1171 O O . LEU A 1 148 ? 25.113 -13.142 -31.419 1.00 22.20 790 LEU A O 1
ATOM 1176 N N . HIS A 1 149 ? 25.967 -14.819 -30.183 1.00 22.01 791 HIS A N 1
ATOM 1177 C CA . HIS A 1 149 ? 27.327 -14.335 -30.325 1.00 21.31 791 HIS A CA 1
ATOM 1178 C C . HIS A 1 149 ? 27.782 -14.427 -31.781 1.00 18.91 791 HIS A C 1
ATOM 1179 O O . HIS A 1 149 ? 28.398 -13.495 -32.302 1.00 17.82 791 HIS A O 1
ATOM 1186 N N . ALA A 1 150 ? 27.481 -15.551 -32.424 1.00 17.25 792 ALA A N 1
ATOM 1187 C CA . ALA A 1 150 ? 27.830 -15.753 -33.832 1.00 19.42 792 ALA A CA 1
ATOM 1188 C C . ALA A 1 150 ? 27.169 -14.688 -34.736 1.00 19.85 792 ALA A C 1
ATOM 1189 O O . ALA A 1 150 ? 27.793 -14.183 -35.670 1.00 19.38 792 ALA A O 1
ATOM 1191 N N . GLU A 1 151 ? 25.908 -14.367 -34.453 1.00 19.89 793 GLU A N 1
ATOM 1192 C CA . GLU A 1 151 ? 25.148 -13.362 -35.202 1.00 21.84 793 GLU A CA 1
ATOM 1193 C C . GLU A 1 151 ? 25.739 -11.974 -34.974 1.00 22.21 793 GLU A C 1
ATOM 1194 O O . GLU A 1 151 ? 25.876 -11.171 -35.896 1.00 23.46 793 GLU A O 1
ATOM 1200 N N . ARG A 1 152 ? 26.068 -11.706 -33.722 1.00 23.09 794 ARG A N 1
ATOM 1201 C CA . ARG A 1 152 ? 26.656 -10.443 -33.301 1.00 25.83 794 ARG A CA 1
ATOM 1202 C C . ARG A 1 152 ? 27.874 -10.161 -34.177 1.00 26.10 794 ARG A C 1
ATOM 1203 O O . ARG A 1 152 ? 28.030 -9.069 -34.721 1.00 26.45 794 ARG A O 1
ATOM 1211 N N . GLU A 1 153 ? 28.725 -11.171 -34.308 1.00 26.21 795 GLU A N 1
ATOM 1212 C CA . GLU A 1 153 ? 29.951 -11.080 -35.092 1.00 26.29 795 GLU A CA 1
ATOM 1213 C C . GLU A 1 153 ? 29.723 -10.855 -36.578 1.00 24.68 795 GLU A C 1
ATOM 1214 O O . GLU A 1 153 ? 30.450 -10.088 -37.204 1.00 24.41 795 GLU A O 1
ATOM 1220 N N . VAL A 1 154 ? 28.730 -11.530 -37.147 1.00 22.41 796 VAL A N 1
ATOM 1221 C CA . VAL A 1 154 ? 28.415 -11.350 -38.557 1.00 22.66 796 VAL A CA 1
ATOM 1222 C C . VAL A 1 154 ? 27.957 -9.901 -38.757 1.00 23.36 796 VAL A C 1
ATOM 1223 O O . VAL A 1 154 ? 28.364 -9.246 -39.709 1.00 24.70 796 VAL A O 1
ATOM 1227 N N . LEU A 1 155 ? 27.125 -9.407 -37.842 1.00 23.93 797 LEU A N 1
ATOM 1228 C CA . LEU A 1 155 ? 26.620 -8.040 -37.917 1.00 24.79 797 LEU A CA 1
ATOM 1229 C C . LEU A 1 155 ? 27.723 -7.020 -37.661 1.00 25.87 797 LEU A C 1
ATOM 1230 O O . LEU A 1 155 ? 27.720 -5.935 -38.231 1.00 24.10 797 LEU A O 1
ATOM 1235 N N . SER A 1 156 ? 28.674 -7.357 -36.802 1.00 28.98 798 SER A N 1
ATOM 1236 C CA . SER A 1 156 ? 29.752 -6.417 -36.529 1.00 31.82 798 SER A CA 1
ATOM 1237 C C . SER A 1 156 ? 30.588 -6.201 -37.781 1.00 33.19 798 SER A C 1
ATOM 1238 O O . SER A 1 156 ? 31.005 -5.080 -38.076 1.00 32.38 798 SER A O 1
ATOM 1241 N N . GLU A 1 157 ? 30.827 -7.285 -38.514 1.00 34.23 799 GLU A N 1
ATOM 1242 C CA . GLU A 1 157 ? 31.612 -7.222 -39.737 1.00 38.14 799 GLU A CA 1
ATOM 1243 C C . GLU A 1 157 ? 30.841 -6.514 -40.842 1.00 38.44 799 GLU A C 1
ATOM 1244 O O . GLU A 1 157 ? 31.403 -5.715 -41.590 1.00 37.40 799 GLU A O 1
ATOM 1250 N N . ARG A 1 158 ? 29.551 -6.813 -40.942 1.00 38.32 800 ARG A N 1
ATOM 1251 C CA . ARG A 1 158 ? 28.724 -6.192 -41.959 1.00 39.11 800 ARG A CA 1
ATOM 1252 C C . ARG A 1 158 ? 28.730 -4.686 -41.733 1.00 41.70 800 ARG A C 1
ATOM 1253 O O . ARG A 1 158 ? 28.910 -3.901 -42.670 1.00 40.74 800 ARG A O 1
ATOM 126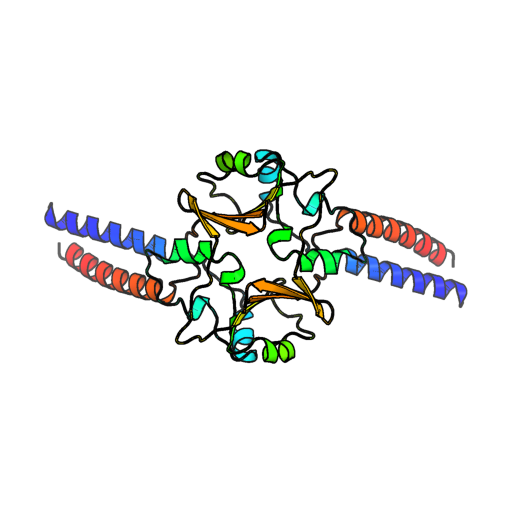1 N N . PHE A 1 159 ? 28.546 -4.295 -40.475 1.00 43.61 801 PHE A N 1
ATOM 1262 C CA . PHE A 1 159 ? 28.527 -2.893 -40.095 1.00 45.88 801 PHE A CA 1
ATOM 1263 C C . PHE A 1 159 ? 29.839 -2.209 -40.486 1.00 48.22 801 PHE A C 1
ATOM 1264 O O . PHE A 1 159 ? 29.829 -1.172 -41.148 1.00 49.39 801 PHE A O 1
ATOM 1272 N N . ALA A 1 160 ? 30.964 -2.792 -40.075 1.00 49.08 802 ALA A N 1
ATOM 1273 C CA . ALA A 1 160 ? 32.280 -2.241 -40.390 1.00 50.09 802 ALA A CA 1
ATOM 1274 C C . ALA A 1 160 ? 32.483 -2.105 -41.903 1.00 51.90 802 ALA A C 1
ATOM 1275 O O . ALA A 1 160 ? 33.135 -1.175 -42.375 1.00 52.62 802 ALA A O 1
ATOM 1277 N N . THR A 1 161 ? 31.937 -3.052 -42.657 1.00 52.78 803 THR A N 1
ATOM 1278 C CA . THR A 1 161 ? 32.036 -3.036 -44.111 1.00 53.97 803 THR A CA 1
ATOM 1279 C C . THR A 1 161 ? 31.205 -1.857 -44.594 1.00 55.75 803 THR A C 1
ATOM 1280 O O . THR A 1 161 ? 31.289 -1.435 -45.751 1.00 55.16 803 THR A O 1
ATOM 1284 N N . LEU A 1 162 ? 30.407 -1.326 -43.674 1.00 57.10 804 LEU A N 1
ATOM 1285 C CA . LEU A 1 162 ? 29.506 -0.223 -43.958 1.00 58.96 804 LEU A CA 1
ATOM 1286 C C . LEU A 1 162 ? 28.334 -0.849 -44.703 1.00 60.17 804 LEU A C 1
ATOM 1287 O O . LEU A 1 162 ? 27.221 -0.901 -44.135 1.00 61.58 804 LEU A O 1
ATOM 1293 N N . HIS B 1 1 ? 44.173 -32.629 45.655 1.00 45.05 643 HIS B N 1
ATOM 1294 C CA . HIS B 1 1 ? 44.268 -32.174 44.243 1.00 45.11 643 HIS B CA 1
ATOM 1295 C C . HIS B 1 1 ? 43.039 -32.581 43.444 1.00 45.65 643 HIS B C 1
ATOM 1296 O O . HIS B 1 1 ? 42.689 -31.917 42.468 1.00 47.39 643 HIS B O 1
ATOM 1303 N N . MET B 1 2 ? 42.389 -33.670 43.848 1.00 44.33 644 MET B N 1
ATOM 1304 C CA . MET B 1 2 ? 41.225 -34.160 43.119 1.00 45.39 644 MET B CA 1
ATOM 1305 C C . MET B 1 2 ? 40.067 -33.171 43.038 1.00 47.34 644 MET B C 1
ATOM 1306 O O . MET B 1 2 ? 39.362 -33.120 42.023 1.00 46.91 644 MET B O 1
ATOM 1311 N N . GLU B 1 3 ? 39.860 -32.391 44.095 1.00 48.89 645 GLU B N 1
ATOM 1312 C CA . GLU B 1 3 ? 38.784 -31.404 44.087 1.00 50.26 645 GLU B CA 1
ATOM 1313 C C . GLU B 1 3 ? 39.101 -30.307 43.085 1.00 49.22 645 GLU B C 1
ATOM 1314 O O . GLU B 1 3 ? 38.347 -30.066 42.145 1.00 48.05 645 GLU B O 1
ATOM 1320 N N . ARG B 1 4 ? 40.226 -29.641 43.312 1.00 48.96 646 ARG B N 1
ATOM 1321 C CA . ARG B 1 4 ? 40.674 -28.568 42.449 1.00 49.71 646 ARG B CA 1
ATOM 1322 C C . ARG B 1 4 ? 40.634 -28.951 40.976 1.00 50.58 646 ARG B C 1
ATOM 1323 O O . ARG B 1 4 ? 40.198 -28.162 40.130 1.00 51.25 646 ARG B O 1
ATOM 1331 N N . ASP B 1 5 ? 41.088 -30.160 40.668 1.00 50.42 647 ASP B N 1
ATOM 1332 C CA . ASP B 1 5 ? 41.100 -30.615 39.288 1.00 48.93 647 ASP B CA 1
ATOM 1333 C C . ASP B 1 5 ? 39.715 -30.916 38.727 1.00 46.55 647 ASP B C 1
ATOM 1334 O O . ASP B 1 5 ? 39.489 -30.755 37.528 1.00 45.57 647 ASP B O 1
ATOM 1339 N N . GLU B 1 6 ? 38.783 -31.346 39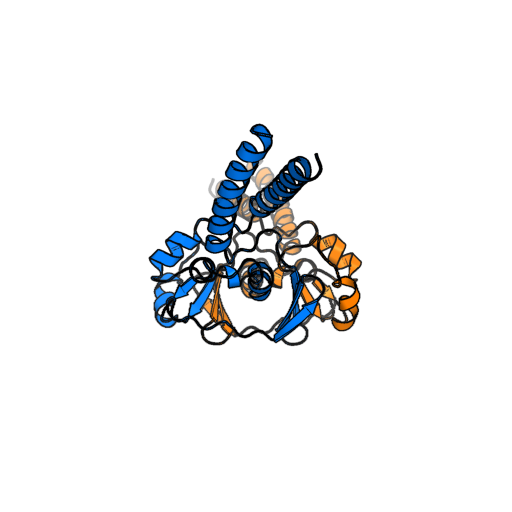.571 1.00 44.59 648 GLU B N 1
ATOM 1340 C CA . GLU B 1 6 ? 37.438 -31.604 39.067 1.00 44.71 648 GLU B CA 1
ATOM 1341 C C . GLU B 1 6 ? 36.804 -30.265 38.671 1.00 42.49 648 GLU B C 1
ATOM 1342 O O . GLU B 1 6 ? 36.002 -30.193 37.740 1.00 41.04 648 GLU B O 1
ATOM 1348 N N . VAL B 1 7 ? 37.170 -29.208 39.389 1.00 40.04 649 VAL B N 1
ATOM 1349 C CA . VAL B 1 7 ? 36.660 -27.881 39.086 1.00 40.08 649 VAL B CA 1
ATOM 1350 C C . VAL B 1 7 ? 37.193 -27.474 37.720 1.00 40.50 649 VAL B C 1
ATOM 1351 O O . VAL B 1 7 ? 36.443 -27.001 36.870 1.00 40.69 649 VAL B O 1
ATOM 1355 N N . GLY B 1 8 ? 38.489 -27.670 37.506 1.00 40.75 650 GLY B N 1
ATOM 1356 C CA . GLY B 1 8 ? 39.061 -27.331 36.217 1.00 40.25 650 GLY B CA 1
ATOM 1357 C C . GLY B 1 8 ? 38.352 -28.103 35.115 1.00 39.80 650 GLY B C 1
ATOM 1358 O O . GLY B 1 8 ? 37.954 -27.536 34.100 1.00 40.78 650 GLY B O 1
ATOM 1359 N N . ALA B 1 9 ? 38.180 -29.405 35.327 1.00 39.23 651 ALA B N 1
ATOM 1360 C CA . ALA B 1 9 ? 37.527 -30.273 34.356 1.00 37.49 651 ALA B CA 1
ATOM 1361 C C . ALA B 1 9 ? 36.114 -29.812 34.027 1.00 36.64 651 ALA B C 1
ATOM 1362 O O . ALA B 1 9 ? 35.714 -29.789 32.864 1.00 37.80 651 ALA B O 1
ATOM 1364 N N . HIS B 1 10 ? 35.350 -29.462 35.051 1.00 36.03 652 HIS B N 1
ATOM 1365 C CA . HIS B 1 10 ? 33.991 -29.003 34.827 1.00 36.60 652 HIS B CA 1
ATOM 1366 C C . HIS B 1 10 ? 34.043 -27.680 34.072 1.00 35.26 652 HIS B C 1
ATOM 1367 O O . HIS B 1 10 ? 33.188 -27.397 33.233 1.00 35.68 652 HIS B O 1
ATOM 1374 N N . LYS B 1 11 ? 35.067 -26.885 34.362 1.00 34.85 653 LYS B N 1
ATOM 1375 C CA . LYS B 1 11 ? 35.250 -25.601 33.708 1.00 35.92 653 LYS B CA 1
ATOM 1376 C C . LYS B 1 11 ? 35.461 -25.816 32.215 1.00 37.49 653 LYS B C 1
ATOM 1377 O O . LYS B 1 11 ? 34.788 -25.191 31.392 1.00 39.09 653 LYS B O 1
ATOM 1383 N N . ASN B 1 12 ? 36.384 -26.707 31.865 1.00 37.97 654 ASN B N 1
ATOM 1384 C CA . ASN B 1 12 ? 36.660 -26.991 30.459 1.00 38.48 654 ASN B CA 1
ATOM 1385 C C . ASN B 1 12 ? 35.416 -27.506 29.749 1.00 37.05 654 ASN B C 1
ATOM 1386 O O . ASN B 1 12 ? 35.145 -27.132 28.606 1.00 37.90 654 ASN B O 1
ATOM 1391 N N . ALA B 1 13 ? 34.665 -28.365 30.429 1.00 34.65 655 ALA B N 1
ATOM 1392 C CA . ALA B 1 13 ? 33.439 -28.910 29.864 1.00 33.59 655 ALA B CA 1
ATOM 1393 C C . ALA B 1 13 ? 32.501 -27.751 29.509 1.00 34.22 655 ALA B C 1
ATOM 1394 O O . ALA B 1 13 ? 31.949 -27.690 28.412 1.00 33.88 655 ALA B O 1
ATOM 1396 N N . VAL B 1 14 ? 32.319 -26.827 30.444 1.00 34.28 656 VAL B N 1
ATOM 1397 C CA . VAL B 1 14 ? 31.455 -25.677 30.188 1.00 35.84 656 VAL B CA 1
ATOM 1398 C C . VAL B 1 14 ? 31.984 -24.879 28.993 1.00 35.44 656 VAL B C 1
ATOM 1399 O O . VAL B 1 14 ? 31.230 -24.517 28.091 1.00 34.24 656 VAL B O 1
ATOM 1403 N N . ASP B 1 15 ? 33.285 -24.615 28.992 1.00 35.81 657 ASP B N 1
ATOM 1404 C CA . ASP B 1 15 ? 33.910 -23.884 27.902 1.00 37.03 657 ASP B CA 1
ATOM 1405 C C . ASP B 1 15 ? 33.564 -24.528 26.561 1.00 38.55 657 ASP B C 1
ATOM 1406 O O . ASP B 1 15 ? 33.186 -23.848 25.604 1.00 37.72 657 ASP B O 1
ATOM 1411 N N . GLU B 1 16 ? 33.682 -25.849 26.505 1.00 38.78 658 GLU B N 1
ATOM 1412 C CA . GLU B 1 16 ? 33.382 -26.585 25.286 1.00 37.89 658 GLU B CA 1
ATOM 1413 C C . GLU B 1 16 ? 31.950 -26.432 24.804 1.00 35.37 658 GLU B C 1
ATOM 1414 O O . GLU B 1 16 ? 31.712 -26.350 23.603 1.00 35.05 658 GLU B O 1
ATOM 1420 N N . GLU B 1 17 ? 30.990 -26.401 25.718 1.00 33.74 659 GLU B N 1
ATOM 1421 C CA . GLU B 1 17 ? 29.613 -26.248 25.275 1.00 34.55 659 GLU B CA 1
ATOM 1422 C C . GLU B 1 17 ? 29.412 -24.828 24.777 1.00 34.00 659 GLU B C 1
ATOM 1423 O O . GLU B 1 17 ? 28.671 -24.588 23.829 1.00 34.80 659 GLU B O 1
ATOM 1429 N N . ILE B 1 18 ? 30.081 -23.884 25.427 1.00 34.91 660 ILE B N 1
ATOM 1430 C CA . ILE B 1 18 ? 29.977 -22.487 25.040 1.00 34.54 660 ILE B CA 1
ATOM 1431 C C . ILE B 1 18 ? 30.451 -22.348 23.602 1.00 34.56 660 ILE B C 1
ATOM 1432 O O . ILE B 1 18 ? 29.807 -21.687 22.790 1.00 33.35 660 ILE B O 1
ATOM 1437 N N . GLU B 1 19 ? 31.581 -22.988 23.313 1.00 34.68 661 GLU B N 1
ATOM 1438 C CA . GLU B 1 19 ? 32.191 -22.997 21.993 1.00 35.35 661 GLU B CA 1
ATOM 1439 C C . GLU B 1 19 ? 31.222 -23.490 20.927 1.00 34.42 661 GLU B C 1
ATOM 1440 O O . GLU B 1 19 ? 31.044 -22.856 19.889 1.00 29.94 661 GLU B O 1
ATOM 1446 N N . ARG B 1 20 ? 30.621 -24.642 21.199 1.00 34.83 662 ARG B N 1
ATOM 1447 C CA . ARG B 1 20 ? 29.653 -25.265 20.310 1.00 35.63 662 ARG B CA 1
ATOM 1448 C C . ARG B 1 20 ? 28.507 -24.316 20.049 1.00 34.00 662 ARG B C 1
ATOM 1449 O O . ARG B 1 20 ? 28.180 -24.002 18.904 1.00 35.08 662 ARG B O 1
ATOM 1457 N N . LEU B 1 21 ? 27.879 -23.885 21.133 1.00 32.12 663 LEU B N 1
ATOM 1458 C CA . LEU B 1 21 ? 26.734 -22.994 21.044 1.00 31.71 663 LEU B CA 1
ATOM 1459 C C . LEU B 1 21 ? 27.033 -21.656 20.393 1.00 31.63 663 LEU B C 1
ATOM 1460 O O . LEU B 1 21 ? 26.126 -20.984 19.894 1.00 31.27 663 LEU B O 1
ATOM 1465 N N . SER B 1 22 ? 28.302 -21.273 20.377 1.00 31.36 664 SER B N 1
ATOM 1466 C CA . SER B 1 22 ? 28.663 -19.986 19.820 1.00 34.25 664 SER B CA 1
ATOM 1467 C C . SER B 1 22 ? 28.992 -19.941 18.337 1.00 34.68 664 SER B C 1
ATOM 1468 O O . SER B 1 22 ? 29.168 -18.854 17.778 1.00 33.98 664 SER B O 1
ATOM 1471 N N . GLN B 1 23 ? 29.070 -21.103 17.695 1.00 35.33 665 GLN B N 1
ATOM 1472 C CA . GLN B 1 23 ? 29.379 -21.130 16.272 1.00 35.67 665 GLN B CA 1
ATOM 1473 C C . GLN B 1 23 ? 28.312 -20.388 15.475 1.00 34.71 665 GLN B C 1
ATOM 1474 O O . GLN B 1 23 ? 27.123 -20.424 15.807 1.00 35.06 665 GLN B O 1
ATOM 1480 N N . PRO B 1 24 ? 28.731 -19.668 14.426 1.00 35.04 666 PRO B N 1
ATOM 1481 C CA . PRO B 1 24 ? 27.763 -18.932 13.613 1.00 34.27 666 PRO B CA 1
ATOM 1482 C C . PRO B 1 24 ? 26.933 -19.884 12.749 1.00 34.59 666 PRO B C 1
ATOM 1483 O O . PRO B 1 24 ? 27.337 -21.013 12.481 1.00 32.46 666 PRO B O 1
ATOM 1487 N N . GLY B 1 25 ? 25.768 -19.417 12.324 1.00 36.29 667 GLY B N 1
ATOM 1488 C CA . GLY B 1 25 ? 24.889 -20.232 11.506 1.00 38.62 667 GLY B CA 1
ATOM 1489 C C . GLY B 1 25 ? 23.478 -19.960 11.971 1.00 40.35 667 GLY B C 1
ATOM 1490 O O . GLY B 1 25 ? 23.259 -19.041 12.770 1.00 39.78 667 GLY B O 1
ATOM 1491 N N . GLY B 1 26 ? 22.520 -20.757 11.510 1.00 42.27 668 GLY B N 1
ATOM 1492 C CA . GLY B 1 26 ? 21.145 -20.517 11.914 1.00 44.19 668 GLY B CA 1
ATOM 1493 C C . GLY B 1 26 ? 20.829 -19.125 11.410 1.00 45.19 668 GLY B C 1
ATOM 1494 O O . GLY B 1 26 ? 20.113 -18.349 12.041 1.00 46.17 668 GLY B O 1
ATOM 1495 N N . SER B 1 27 ? 21.407 -18.821 10.253 1.00 44.75 669 SER B N 1
ATOM 1496 C CA . SER B 1 27 ? 21.253 -17.536 9.600 1.00 44.23 669 SER B CA 1
ATOM 1497 C C . SER B 1 27 ? 19.915 -17.457 8.885 1.00 44.01 669 SER B C 1
ATOM 1498 O O . SER B 1 27 ? 19.285 -18.475 8.596 1.00 45.58 669 SER B O 1
ATOM 1501 N N . GLU B 1 28 ? 19.492 -16.236 8.596 1.00 42.55 670 GLU B N 1
ATOM 1502 C CA . GLU B 1 28 ? 18.237 -16.012 7.912 1.00 41.15 670 GLU B CA 1
ATOM 1503 C C . GLU B 1 28 ? 18.413 -14.811 6.994 1.00 41.25 670 GLU B C 1
ATOM 1504 O O . GLU B 1 28 ? 19.121 -13.858 7.337 1.00 40.78 670 GLU B O 1
ATOM 1510 N N . ASP B 1 29 ? 17.783 -14.871 5.822 1.00 41.53 671 ASP B N 1
ATOM 1511 C CA . ASP B 1 29 ? 17.853 -13.793 4.842 1.00 41.40 671 ASP B CA 1
ATOM 1512 C C . ASP B 1 29 ? 17.522 -12.479 5.535 1.00 42.51 671 ASP B C 1
ATOM 1513 O O . ASP B 1 29 ? 16.420 -12.302 6.050 1.00 43.06 671 ASP B O 1
ATOM 1518 N N . GLN B 1 30 ? 18.479 -11.561 5.530 1.00 42.98 672 GLN B N 1
ATOM 1519 C CA . GLN B 1 30 ? 18.338 -10.267 6.180 1.00 44.66 672 GLN B CA 1
ATOM 1520 C C . GLN B 1 30 ? 17.093 -9.465 5.808 1.00 43.69 672 GLN B C 1
ATOM 1521 O O . GLN B 1 30 ? 16.663 -8.591 6.559 1.00 43.30 672 GLN B O 1
ATOM 1527 N N . ARG B 1 31 ? 16.500 -9.774 4.662 1.00 42.94 673 ARG B N 1
ATOM 1528 C CA . ARG B 1 31 ? 15.306 -9.063 4.217 1.00 41.18 673 ARG B CA 1
ATOM 1529 C C . ARG B 1 31 ? 14.021 -9.559 4.870 1.00 40.37 673 ARG B C 1
ATOM 1530 O O . ARG B 1 31 ? 13.050 -8.821 4.973 1.00 42.16 673 ARG B O 1
ATOM 1538 N N . LEU B 1 32 ? 14.018 -10.808 5.312 1.00 39.51 674 LEU B N 1
ATOM 1539 C CA . LEU B 1 32 ? 12.833 -11.396 5.923 1.00 39.53 674 LEU B CA 1
ATOM 1540 C C . LEU B 1 32 ? 12.214 -10.580 7.057 1.00 40.62 674 LEU B C 1
ATOM 1541 O O . LEU B 1 32 ? 10.994 -10.563 7.215 1.00 40.38 674 LEU B O 1
ATOM 1546 N N . ASN B 1 33 ? 13.044 -9.900 7.837 1.00 41.63 675 ASN B N 1
ATOM 1547 C CA . ASN B 1 33 ? 12.546 -9.104 8.956 1.00 43.76 675 ASN B CA 1
ATOM 1548 C C . ASN B 1 33 ? 11.631 -7.947 8.557 1.00 43.67 675 ASN B C 1
ATOM 1549 O O . ASN B 1 33 ? 10.546 -7.785 9.118 1.00 43.74 675 ASN B O 1
ATOM 1554 N N . ALA B 1 34 ? 12.072 -7.141 7.600 1.00 43.62 676 ALA B N 1
ATOM 1555 C CA . ALA B 1 34 ? 11.271 -6.019 7.132 1.00 44.67 676 ALA B CA 1
ATOM 1556 C C . ALA B 1 34 ? 9.977 -6.514 6.475 1.00 45.03 676 ALA B C 1
ATOM 1557 O O . ALA B 1 34 ? 8.916 -5.934 6.689 1.00 46.91 676 ALA B O 1
ATOM 1559 N N . LEU B 1 35 ? 10.058 -7.581 5.682 1.00 45.35 677 LEU B N 1
ATOM 1560 C CA . LEU B 1 35 ? 8.865 -8.109 5.023 1.00 45.35 677 LEU B CA 1
ATOM 1561 C C . LEU B 1 35 ? 7.834 -8.585 6.022 1.00 46.44 677 LEU B C 1
ATOM 1562 O O . LEU B 1 35 ? 6.641 -8.345 5.850 1.00 48.08 677 LEU B O 1
ATOM 1567 N N . ALA B 1 36 ? 8.290 -9.273 7.063 1.00 47.18 678 ALA B N 1
ATOM 1568 C CA . ALA B 1 36 ? 7.383 -9.768 8.091 1.00 47.88 678 ALA B CA 1
ATOM 1569 C C . ALA B 1 36 ? 6.628 -8.577 8.667 1.00 48.86 678 ALA B C 1
ATOM 1570 O O . ALA B 1 36 ? 5.431 -8.648 8.930 1.00 47.80 678 ALA B O 1
ATOM 1572 N N . GLU B 1 37 ? 7.349 -7.480 8.860 1.00 50.54 679 GLU B N 1
ATOM 1573 C CA . GLU B 1 37 ? 6.760 -6.265 9.392 1.00 53.47 679 GLU B CA 1
ATOM 1574 C C . GLU B 1 37 ? 5.827 -5.665 8.354 1.00 53.70 679 GLU B C 1
ATOM 1575 O O . GLU B 1 37 ? 4.701 -5.280 8.677 1.00 53.71 679 GLU B O 1
ATOM 1581 N N . ARG B 1 38 ? 6.287 -5.596 7.108 1.00 53.08 680 ARG B N 1
ATOM 1582 C CA . ARG B 1 38 ? 5.456 -5.055 6.040 1.00 54.02 680 ARG B CA 1
ATOM 1583 C C . ARG B 1 38 ? 4.176 -5.868 5.819 1.00 53.62 680 ARG B C 1
ATOM 1584 O O . ARG B 1 38 ? 3.129 -5.300 5.515 1.00 55.10 680 ARG B O 1
ATOM 1592 N N . PHE B 1 39 ? 4.250 -7.188 5.967 1.00 52.40 681 PHE B N 1
ATOM 1593 C CA . PHE B 1 39 ? 3.066 -8.024 5.776 1.00 50.79 681 PHE B CA 1
ATOM 1594 C C . PHE B 1 39 ? 2.249 -8.101 7.055 1.00 49.63 681 PHE B C 1
ATOM 1595 O O . PHE B 1 39 ? 1.164 -8.678 7.072 1.00 49.76 681 PHE B O 1
ATOM 1603 N N . GLY B 1 40 ? 2.777 -7.527 8.130 1.00 48.46 682 GLY B N 1
ATOM 1604 C CA . GLY B 1 40 ? 2.076 -7.573 9.397 1.00 46.45 682 GLY B CA 1
ATOM 1605 C C . GLY B 1 40 ? 2.156 -8.962 10.005 1.00 45.34 682 GLY B C 1
ATOM 1606 O O . GLY B 1 40 ? 1.250 -9.397 10.717 1.00 45.38 682 GLY B O 1
ATOM 1607 N N . GLY B 1 41 ? 3.247 -9.668 9.723 1.00 43.13 683 GLY B N 1
ATOM 1608 C CA . GLY B 1 41 ? 3.408 -11.002 10.264 1.00 40.79 683 GLY B CA 1
ATOM 1609 C C . GLY B 1 41 ? 4.611 -11.145 11.174 1.00 39.55 683 GLY B C 1
ATOM 1610 O O . GLY B 1 41 ? 5.329 -10.185 11.445 1.00 41.05 683 GLY B O 1
ATOM 1611 N N . VAL B 1 42 ? 4.829 -12.365 11.648 1.00 38.47 684 VAL B N 1
ATOM 1612 C CA . VAL B 1 42 ? 5.942 -12.669 12.538 1.00 34.76 684 VAL B CA 1
ATOM 1613 C C . VAL B 1 42 ? 6.660 -13.917 12.026 1.00 32.97 684 VAL B C 1
ATOM 1614 O O . VAL B 1 42 ? 6.018 -14.917 11.704 1.00 28.96 684 VAL B O 1
ATOM 1618 N N . LEU B 1 43 ? 7.989 -13.850 11.957 1.00 30.78 685 LEU B N 1
ATOM 1619 C CA . LEU B 1 43 ? 8.794 -14.972 11.495 1.00 31.56 685 LEU B CA 1
ATOM 1620 C C . LEU B 1 43 ? 8.660 -16.167 12.424 1.00 30.42 685 LEU B C 1
ATOM 1621 O O . LEU B 1 43 ? 8.628 -16.009 13.649 1.00 29.96 685 LEU B O 1
ATOM 1626 N N . LEU B 1 44 ? 8.569 -17.355 11.829 1.00 30.04 686 LEU B N 1
ATOM 1627 C CA . LEU B 1 44 ? 8.467 -18.602 12.579 1.00 30.09 686 LEU B CA 1
ATOM 1628 C C . LEU B 1 44 ? 9.672 -18.640 13.488 1.00 30.79 686 LEU B C 1
ATOM 1629 O O . LEU B 1 44 ? 9.618 -19.116 14.620 1.00 32.68 686 LEU B O 1
ATOM 1634 N N . SER B 1 45 ? 10.771 -18.131 12.948 1.00 31.15 687 SER B N 1
ATOM 1635 C CA . SER B 1 45 ? 12.050 -18.046 13.631 1.00 32.48 687 SER B CA 1
ATOM 1636 C C . SER B 1 45 ? 11.918 -17.392 15.010 1.00 33.02 687 SER B C 1
ATOM 1637 O O . SER B 1 45 ? 12.513 -17.844 15.989 1.00 31.49 687 SER B O 1
ATOM 1640 N N . GLU B 1 46 ? 11.139 -16.318 15.068 1.00 33.05 688 GLU B N 1
ATOM 1641 C CA . GLU B 1 46 ? 10.921 -15.571 16.296 1.00 34.98 688 GLU B CA 1
ATOM 1642 C C . GLU B 1 46 ? 9.881 -16.256 17.185 1.00 36.09 688 GLU B C 1
ATOM 1643 O O . GLU B 1 46 ? 10.004 -16.271 18.413 1.00 35.98 688 GLU B O 1
ATOM 1649 N N . ILE B 1 47 ? 8.850 -16.817 16.562 1.00 35.57 689 ILE B N 1
ATOM 1650 C CA . ILE B 1 47 ? 7.821 -17.519 17.308 1.00 35.23 689 ILE B CA 1
ATOM 1651 C C . ILE B 1 47 ? 8.444 -18.719 18.034 1.00 34.84 689 ILE B C 1
ATOM 1652 O O . ILE B 1 47 ? 8.058 -19.043 19.154 1.00 34.73 689 ILE B O 1
ATOM 1657 N N . TYR B 1 48 ? 9.406 -19.376 17.393 1.00 34.84 690 TYR B N 1
ATOM 1658 C CA . TYR B 1 48 ? 10.079 -20.532 17.993 1.00 35.55 690 TYR B CA 1
ATOM 1659 C C . TYR B 1 48 ? 11.395 -20.128 18.649 1.00 36.23 690 TYR B C 1
ATOM 1660 O O . TYR B 1 48 ? 12.395 -20.846 18.596 1.00 34.66 690 TYR B O 1
ATOM 1669 N N . ASP B 1 49 ? 11.364 -18.956 19.267 1.00 37.47 691 ASP B N 1
ATOM 1670 C CA . ASP B 1 49 ? 12.497 -18.393 19.972 1.00 38.96 691 ASP B CA 1
ATOM 1671 C C . ASP B 1 49 ? 13.009 -19.294 21.072 1.00 39.35 691 ASP B C 1
ATOM 1672 O O . ASP B 1 49 ? 14.212 -19.532 21.196 1.00 36.54 691 ASP B O 1
ATOM 1677 N N . ASP B 1 50 ? 12.074 -19.779 21.880 1.00 41.31 692 ASP B N 1
ATOM 1678 C CA . ASP B 1 50 ? 12.408 -20.612 23.019 1.00 42.44 692 ASP B CA 1
ATOM 1679 C C . ASP B 1 50 ? 12.290 -22.115 22.897 1.00 40.62 692 ASP B C 1
ATOM 1680 O O . ASP B 1 50 ? 12.040 -22.799 23.891 1.00 42.20 692 ASP B O 1
ATOM 1685 N N . VAL B 1 51 ? 12.479 -22.638 21.694 1.00 37.93 693 VAL B N 1
ATOM 1686 C CA . VAL B 1 51 ? 12.435 -24.080 21.507 1.00 36.08 693 VAL B CA 1
ATOM 1687 C C . VAL B 1 51 ? 13.681 -24.586 22.231 1.00 35.95 693 VAL B C 1
ATOM 1688 O O . VAL B 1 51 ? 14.770 -24.032 22.057 1.00 35.44 693 VAL B O 1
ATOM 1692 N N . SER B 1 52 ? 13.517 -25.615 23.059 1.00 36.32 694 SER B N 1
ATOM 1693 C CA . SER B 1 52 ? 14.626 -26.157 23.839 1.00 35.20 694 SER B CA 1
ATOM 1694 C C . SER B 1 52 ? 15.841 -26.506 23.003 1.00 34.75 694 SER B C 1
ATOM 1695 O O . SER B 1 52 ? 15.733 -26.743 21.802 1.00 35.63 694 SER B O 1
ATOM 1698 N N . LEU B 1 53 ? 17.003 -26.527 23.646 1.00 34.54 695 LEU B N 1
ATOM 1699 C CA . LEU B 1 53 ? 18.242 -26.862 22.963 1.00 35.14 695 LEU B CA 1
ATOM 1700 C C . LEU B 1 53 ? 18.132 -28.291 22.484 1.00 34.45 695 LEU B C 1
ATOM 1701 O O . LEU B 1 53 ? 18.749 -28.701 21.513 1.00 35.04 695 LEU B O 1
ATOM 1706 N N . GLU B 1 54 ? 17.317 -29.046 23.190 1.00 34.93 696 GLU B N 1
ATOM 1707 C CA . GLU B 1 54 ? 17.097 -30.445 22.896 1.00 33.45 696 GLU B CA 1
ATOM 1708 C C . GLU B 1 54 ? 16.264 -30.642 21.632 1.00 30.10 696 GLU B C 1
ATOM 1709 O O . GLU B 1 54 ? 16.558 -31.514 20.832 1.00 28.74 696 GLU B O 1
ATOM 1715 N N . ASP B 1 55 ? 15.241 -29.815 21.451 1.00 27.76 697 ASP B N 1
ATOM 1716 C CA . ASP B 1 55 ? 14.343 -29.934 20.310 1.00 28.18 697 ASP B CA 1
ATOM 1717 C C . ASP B 1 55 ? 14.675 -29.107 19.066 1.00 28.94 697 ASP B C 1
ATOM 1718 O O . ASP B 1 55 ? 14.238 -29.449 17.963 1.00 29.02 697 ASP B O 1
ATOM 1723 N N . ALA B 1 56 ? 15.433 -28.028 19.242 1.00 26.75 698 ALA B N 1
ATOM 1724 C CA . ALA B 1 56 ? 15.770 -27.131 18.138 1.00 26.81 698 ALA B CA 1
ATOM 1725 C C . ALA B 1 56 ? 16.332 -27.764 16.866 1.00 24.93 698 ALA B C 1
ATOM 1726 O O . ALA B 1 56 ? 15.868 -27.463 15.771 1.00 26.58 698 ALA B O 1
ATOM 1728 N N . PRO B 1 57 ? 17.333 -28.649 16.986 1.00 23.39 699 PRO B N 1
ATOM 1729 C CA . PRO B 1 57 ? 17.893 -29.268 15.780 1.00 23.29 699 PRO B CA 1
ATOM 1730 C C . PRO B 1 57 ? 16.847 -30.030 14.981 1.00 24.76 699 PRO B C 1
ATOM 1731 O O . PRO B 1 57 ? 16.668 -29.793 13.782 1.00 25.29 699 PRO B O 1
ATOM 1735 N N . TYR B 1 58 ? 16.167 -30.953 15.662 1.00 25.77 700 TYR B N 1
ATOM 1736 C CA . TYR B 1 58 ? 15.117 -31.774 15.066 1.00 25.15 700 TYR B CA 1
ATOM 1737 C C . TYR B 1 58 ? 13.987 -30.914 14.504 1.00 24.33 700 TYR B C 1
ATOM 1738 O O . TYR B 1 58 ? 13.541 -31.111 13.376 1.00 23.09 700 TYR B O 1
ATOM 1747 N N . PHE B 1 59 ? 13.515 -29.968 15.299 1.00 24.80 701 PHE B N 1
ATOM 1748 C CA . PHE B 1 59 ? 12.416 -29.115 14.867 1.00 27.08 701 PHE B CA 1
ATOM 1749 C C . PHE B 1 59 ? 12.760 -28.213 13.671 1.00 28.14 701 PHE B C 1
ATOM 1750 O O . PHE B 1 59 ? 11.944 -28.028 12.762 1.00 25.94 701 PHE B O 1
ATOM 1758 N N . SER B 1 60 ? 13.971 -27.660 13.673 1.00 27.34 702 SER B N 1
ATOM 1759 C CA . SER B 1 60 ? 14.406 -26.793 12.590 1.00 26.52 702 SER B CA 1
ATOM 1760 C C . SER B 1 60 ? 14.478 -27.577 11.276 1.00 26.09 702 SER B C 1
ATOM 1761 O O . SER B 1 60 ? 14.032 -27.094 10.236 1.00 25.26 702 SER B O 1
ATOM 1764 N N . ALA B 1 61 ? 15.034 -28.785 11.329 1.00 24.46 703 ALA B N 1
ATOM 1765 C CA . ALA B 1 61 ? 15.165 -29.621 10.140 1.00 24.56 703 ALA B CA 1
ATOM 1766 C C . ALA B 1 61 ? 13.803 -30.055 9.605 1.00 24.27 703 ALA B C 1
ATOM 1767 O O . ALA B 1 61 ? 13.553 -30.019 8.398 1.00 26.53 703 ALA B O 1
ATOM 1769 N N . LEU B 1 62 ? 12.933 -30.475 10.516 1.00 24.57 704 LEU B N 1
ATOM 1770 C CA . LEU B 1 62 ? 11.588 -30.923 10.185 1.00 24.65 704 LEU B CA 1
ATOM 1771 C C . LEU B 1 62 ? 10.876 -29.975 9.239 1.00 24.22 704 LEU B C 1
ATOM 1772 O O . LEU B 1 62 ? 10.345 -30.381 8.212 1.00 26.09 704 LEU B O 1
ATOM 1777 N N . TYR B 1 63 ? 10.853 -28.703 9.605 1.00 23.05 705 TYR B N 1
ATOM 1778 C CA . TYR B 1 63 ? 10.175 -27.705 8.802 1.00 22.23 705 TYR B CA 1
ATOM 1779 C C . TYR B 1 63 ? 10.698 -27.513 7.396 1.00 20.71 705 TYR B C 1
ATOM 1780 O O . TYR B 1 63 ? 9.986 -26.969 6.556 1.00 19.89 705 TYR B O 1
ATOM 1789 N N . GLY B 1 64 ? 11.915 -27.975 7.123 1.00 17.78 706 GLY B N 1
ATOM 1790 C CA . GLY B 1 64 ? 12.460 -27.775 5.795 1.00 17.92 706 GLY B CA 1
ATOM 1791 C C . GLY B 1 64 ? 12.522 -26.276 5.525 1.00 18.37 706 GLY B C 1
ATOM 1792 O O . GLY B 1 64 ? 12.554 -25.467 6.463 1.00 17.69 706 GLY B O 1
ATOM 1793 N N . PRO B 1 65 ? 12.542 -25.870 4.249 1.00 18.83 707 PRO B N 1
ATOM 1794 C CA . PRO B 1 65 ? 12.600 -24.459 3.835 1.00 19.78 707 PRO B CA 1
ATOM 1795 C C . PRO B 1 65 ? 11.519 -23.571 4.460 1.00 20.93 707 PRO B C 1
ATOM 1796 O O . PRO B 1 65 ? 11.693 -22.355 4.576 1.00 22.08 707 PRO B O 1
ATOM 1800 N N . SER B 1 66 ? 10.403 -24.173 4.860 1.00 22.14 708 SER B N 1
ATOM 1801 C CA . SER B 1 66 ? 9.316 -23.403 5.463 1.00 24.69 708 SER B CA 1
ATOM 1802 C C . SER B 1 66 ? 9.735 -22.803 6.815 1.00 24.14 708 SER B C 1
ATOM 1803 O O . SER B 1 66 ? 9.002 -22.002 7.407 1.00 23.83 708 SER B O 1
ATOM 1806 N N . ARG B 1 67 ? 10.921 -23.177 7.291 1.00 23.02 709 ARG B N 1
ATOM 1807 C CA . ARG B 1 67 ? 11.432 -22.658 8.561 1.00 22.22 709 ARG B CA 1
ATOM 1808 C C . ARG B 1 67 ? 11.585 -21.127 8.519 1.00 21.69 709 ARG B C 1
ATOM 1809 O O . ARG B 1 67 ? 11.519 -20.451 9.558 1.00 21.10 709 ARG B O 1
ATOM 1817 N N . HIS B 1 68 ? 11.774 -20.590 7.316 1.00 20.63 710 HIS B N 1
ATOM 1818 C CA . HIS B 1 68 ? 11.963 -19.157 7.110 1.00 21.00 710 HIS B CA 1
ATOM 1819 C C . HIS B 1 68 ? 10.648 -18.468 6.819 1.00 24.75 710 HIS B C 1
ATOM 1820 O O . HIS B 1 68 ? 10.626 -17.327 6.358 1.00 25.03 710 HIS B O 1
ATOM 1827 N N . ALA B 1 69 ? 9.556 -19.167 7.114 1.00 26.76 711 ALA B N 1
ATOM 1828 C CA . ALA B 1 69 ? 8.211 -18.664 6.868 1.00 28.25 711 ALA B CA 1
ATOM 1829 C C . ALA B 1 69 ? 7.787 -17.477 7.714 1.00 29.37 711 ALA B C 1
ATOM 1830 O O . ALA B 1 69 ? 8.175 -17.345 8.872 1.00 29.96 711 ALA B O 1
ATOM 1832 N N . ILE B 1 70 ? 6.993 -16.604 7.108 1.00 30.87 712 ILE B N 1
ATOM 1833 C CA . ILE B 1 70 ? 6.449 -15.442 7.802 1.00 32.55 712 ILE B CA 1
ATOM 1834 C C . ILE B 1 70 ? 5.014 -15.828 8.144 1.00 34.22 712 ILE B C 1
ATOM 1835 O O . ILE B 1 70 ? 4.234 -16.160 7.252 1.00 32.98 712 ILE B O 1
ATOM 1840 N N . VAL B 1 71 ? 4.675 -15.815 9.428 1.00 36.16 713 VAL B N 1
ATOM 1841 C CA . VAL B 1 71 ? 3.325 -16.162 9.851 1.00 37.11 713 VAL B CA 1
ATOM 1842 C C . VAL B 1 71 ? 2.498 -14.886 9.875 1.00 39.34 713 VAL B C 1
ATOM 1843 O O . VAL B 1 71 ? 2.919 -13.877 10.437 1.00 36.59 713 VAL B O 1
ATOM 1847 N N . VAL B 1 72 ? 1.332 -14.934 9.237 1.00 41.94 714 VAL B N 1
ATOM 1848 C CA . VAL B 1 72 ? 0.430 -13.787 9.188 1.00 45.12 714 VAL B CA 1
ATOM 1849 C C . VAL B 1 72 ? -0.991 -14.237 9.536 1.00 45.89 714 VAL B C 1
ATOM 1850 O O . VAL B 1 72 ? -1.293 -15.434 9.528 1.00 45.13 714 VAL B O 1
ATOM 1854 N N . PRO B 1 73 ? -1.877 -13.281 9.860 1.00 46.97 715 PRO B N 1
ATOM 1855 C CA . PRO B 1 73 ? -3.274 -13.543 10.222 1.00 48.06 715 PRO B CA 1
ATOM 1856 C C . PRO B 1 73 ? -4.093 -14.211 9.128 1.00 48.91 715 PRO B C 1
ATOM 1857 O O . PRO B 1 73 ? -4.666 -15.279 9.337 1.00 49.30 715 PRO B O 1
ATOM 1861 N N . ASP B 1 74 ? -4.154 -13.575 7.962 1.00 50.27 716 ASP B N 1
ATOM 1862 C CA . ASP B 1 74 ? -4.926 -14.118 6.844 1.00 50.60 716 ASP B CA 1
ATOM 1863 C C . ASP B 1 74 ? -4.173 -14.009 5.521 1.00 48.83 716 ASP B C 1
ATOM 1864 O O . ASP B 1 74 ? -3.865 -12.913 5.052 1.00 49.32 716 ASP B O 1
ATOM 1869 N N . LEU B 1 75 ? -3.877 -15.164 4.935 1.00 47.68 717 LEU B N 1
ATOM 1870 C CA . LEU B 1 75 ? -3.166 -15.252 3.664 1.00 46.86 717 LEU B CA 1
ATOM 1871 C C . LEU B 1 75 ? -3.765 -14.371 2.573 1.00 47.51 717 LEU B C 1
ATOM 1872 O O . LEU B 1 75 ? -3.073 -13.525 1.998 1.00 47.35 717 LEU B O 1
ATOM 1877 N N . SER B 1 76 ? -5.050 -14.573 2.288 1.00 47.76 718 SER B N 1
ATOM 1878 C CA . SER B 1 76 ? -5.731 -13.797 1.258 1.00 49.38 718 SER B CA 1
ATOM 1879 C C . SER B 1 76 ? -5.505 -12.288 1.410 1.00 48.92 718 SER B C 1
ATOM 1880 O O . SER B 1 76 ? -5.589 -11.534 0.436 1.00 49.63 718 SER B O 1
ATOM 1883 N N . GLN B 1 77 ? -5.195 -11.845 2.620 1.00 48.37 719 GLN B N 1
ATOM 1884 C CA . GLN B 1 77 ? -4.957 -10.426 2.841 1.00 49.14 719 GLN B CA 1
ATOM 1885 C C . GLN B 1 77 ? -3.509 -9.989 2.645 1.00 48.01 719 GLN B C 1
ATOM 1886 O O . GLN B 1 77 ? -3.191 -8.808 2.770 1.00 46.54 719 GLN B O 1
ATOM 1892 N N . VAL B 1 78 ? -2.638 -10.947 2.335 1.00 48.29 720 VAL B N 1
ATOM 1893 C CA . VAL B 1 78 ? -1.222 -10.661 2.097 1.00 48.09 720 VAL B CA 1
ATOM 1894 C C . VAL B 1 78 ? -1.026 -10.513 0.596 1.00 47.67 720 VAL B C 1
ATOM 1895 O O . VAL B 1 78 ? -0.165 -9.760 0.130 1.00 46.60 720 VAL B O 1
ATOM 1899 N N . THR B 1 79 ? -1.842 -11.246 -0.150 1.00 47.31 721 THR B N 1
ATOM 1900 C CA . THR B 1 79 ? -1.797 -11.231 -1.602 1.00 47.88 721 THR B CA 1
ATOM 1901 C C . THR B 1 79 ? -1.405 -9.876 -2.162 1.00 48.42 721 THR B C 1
ATOM 1902 O O . THR B 1 79 ? -0.506 -9.778 -2.990 1.00 48.89 721 THR B O 1
ATOM 1906 N N . GLU B 1 80 ? -2.077 -8.831 -1.697 1.00 49.44 722 GLU B N 1
ATOM 1907 C CA . GLU B 1 80 ? -1.798 -7.479 -2.159 1.00 49.68 722 GLU B CA 1
ATOM 1908 C C . GLU B 1 80 ? -0.320 -7.123 -2.004 1.00 48.32 722 GLU B C 1
ATOM 1909 O O . GLU B 1 80 ? 0.233 -6.377 -2.806 1.00 47.37 722 GLU B O 1
ATOM 1915 N N . HIS B 1 81 ? 0.314 -7.663 -0.970 1.00 48.86 723 HIS B N 1
ATOM 1916 C CA . HIS B 1 81 ? 1.724 -7.389 -0.699 1.00 49.37 723 HIS B CA 1
ATOM 1917 C C . HIS B 1 81 ? 2.679 -8.221 -1.568 1.00 48.48 723 HIS B C 1
ATOM 1918 O O . HIS B 1 81 ? 3.851 -7.875 -1.730 1.00 47.11 723 HIS B O 1
ATOM 1925 N N . LEU B 1 82 ? 2.176 -9.319 -2.119 1.00 47.53 724 LEU B N 1
ATOM 1926 C CA . LEU B 1 82 ? 2.992 -10.180 -2.963 1.00 48.15 724 LEU B CA 1
ATOM 1927 C C . LEU B 1 82 ? 3.026 -9.695 -4.407 1.00 49.50 724 LEU B C 1
ATOM 1928 O O . LEU B 1 82 ? 4.052 -9.803 -5.076 1.00 50.56 724 LEU B O 1
ATOM 1933 N N . GLU B 1 83 ? 1.897 -9.173 -4.883 1.00 50.89 725 GLU B N 1
ATOM 1934 C CA . GLU B 1 83 ? 1.779 -8.676 -6.256 1.00 51.81 725 GLU B CA 1
ATOM 1935 C C . GLU B 1 83 ? 2.943 -7.762 -6.614 1.00 50.83 725 GLU B C 1
ATOM 1936 O O . GLU B 1 83 ? 3.060 -6.661 -6.078 1.00 51.23 725 GLU B O 1
ATOM 1942 N N . GLY B 1 84 ? 3.803 -8.229 -7.515 1.00 49.31 726 GLY B N 1
ATOM 1943 C CA . GLY B 1 84 ? 4.944 -7.438 -7.936 1.00 46.09 726 GLY B CA 1
ATOM 1944 C C . GLY B 1 84 ? 6.131 -7.484 -6.990 1.00 44.62 726 GLY B C 1
ATOM 1945 O O . GLY B 1 84 ? 7.064 -6.694 -7.134 1.00 44.44 726 GLY B O 1
ATOM 1946 N N . LEU B 1 85 ? 6.105 -8.406 -6.029 1.00 43.21 727 LEU B N 1
ATOM 1947 C CA . LEU B 1 85 ? 7.193 -8.547 -5.059 1.00 42.20 727 LEU B CA 1
ATOM 1948 C C . LEU B 1 85 ? 8.430 -9.205 -5.678 1.00 42.46 727 LEU B C 1
ATOM 1949 O O . LEU B 1 85 ? 8.375 -10.366 -6.101 1.00 42.43 727 LEU B O 1
ATOM 1954 N N . THR B 1 86 ? 9.541 -8.472 -5.721 1.00 41.24 728 THR B N 1
ATOM 1955 C CA . THR B 1 86 ? 10.764 -9.019 -6.284 1.00 40.95 728 THR B CA 1
ATOM 1956 C C . THR B 1 86 ? 11.954 -8.983 -5.327 1.00 41.06 728 THR B C 1
ATOM 1957 O O . THR B 1 86 ? 12.824 -9.845 -5.397 1.00 40.88 728 THR B O 1
ATOM 1961 N N . ASP B 1 87 ? 12.001 -8.004 -4.429 1.00 41.01 729 ASP B N 1
ATOM 1962 C CA . ASP B 1 87 ? 13.126 -7.925 -3.499 1.00 40.76 729 ASP B CA 1
ATOM 1963 C C . ASP B 1 87 ? 12.909 -8.845 -2.295 1.00 39.71 729 ASP B C 1
ATOM 1964 O O . ASP B 1 87 ? 12.598 -8.395 -1.190 1.00 39.77 729 ASP B O 1
ATOM 1969 N N . CYS B 1 88 ? 13.075 -10.143 -2.523 1.00 37.11 730 CYS B N 1
ATOM 1970 C CA . CYS B 1 88 ? 12.894 -11.150 -1.480 1.00 34.38 730 CYS B CA 1
ATOM 1971 C C . CYS B 1 88 ? 13.563 -12.442 -1.947 1.00 32.53 730 CYS B C 1
ATOM 1972 O O . CYS B 1 88 ? 14.020 -12.521 -3.088 1.00 32.18 730 CYS B O 1
ATOM 1975 N N . PRO B 1 89 ? 13.654 -13.462 -1.071 1.00 31.52 731 PRO B N 1
ATOM 1976 C CA . PRO B 1 89 ? 14.290 -14.700 -1.535 1.00 30.59 731 PRO B CA 1
ATOM 1977 C C . PRO B 1 89 ? 13.489 -15.322 -2.679 1.00 31.22 731 PRO B C 1
ATOM 1978 O O . PRO B 1 89 ? 12.292 -15.054 -2.826 1.00 33.09 731 PRO B O 1
ATOM 1982 N N . GLU B 1 90 ? 14.152 -16.136 -3.495 1.00 28.51 732 GLU B N 1
ATOM 1983 C CA . GLU B 1 90 ? 13.509 -16.767 -4.638 1.00 28.17 732 GLU B CA 1
ATOM 1984 C C . GLU B 1 90 ? 12.337 -17.648 -4.218 1.00 25.84 732 GLU B C 1
ATOM 1985 O O . GLU B 1 90 ? 11.474 -17.969 -5.027 1.00 23.44 732 GLU B O 1
ATOM 1991 N N . ASP B 1 91 ? 12.319 -18.036 -2.946 1.00 26.23 733 ASP B N 1
ATOM 1992 C CA . ASP B 1 91 ? 11.233 -18.845 -2.393 1.00 26.40 733 ASP B CA 1
ATOM 1993 C C . ASP B 1 91 ? 10.852 -18.203 -1.064 1.00 26.14 733 ASP B C 1
ATOM 1994 O O . ASP B 1 91 ? 11.641 -18.201 -0.124 1.00 26.32 733 ASP B O 1
ATOM 1999 N N . LEU B 1 92 ? 9.646 -17.655 -0.991 1.00 28.37 734 LEU B N 1
ATOM 2000 C CA . LEU B 1 92 ? 9.166 -17.006 0.224 1.00 26.92 734 LEU B CA 1
ATOM 2001 C C . LEU B 1 92 ? 7.959 -17.766 0.755 1.00 28.59 734 LEU B C 1
ATOM 2002 O O . LEU B 1 92 ? 6.962 -17.933 0.046 1.00 26.85 734 LEU B O 1
ATOM 2007 N N . TYR B 1 93 ? 8.052 -18.219 2.004 1.00 28.37 735 TYR B N 1
ATOM 2008 C CA . TYR B 1 93 ? 6.971 -18.972 2.631 1.00 28.70 735 TYR B CA 1
ATOM 2009 C C . TYR B 1 93 ? 6.084 -18.121 3.527 1.00 31.45 735 TYR B C 1
ATOM 2010 O O . TYR B 1 93 ? 6.562 -17.284 4.299 1.00 30.61 735 TYR B O 1
ATOM 2019 N N . LEU B 1 94 ? 4.778 -18.340 3.408 1.00 34.15 736 LEU B N 1
ATOM 2020 C CA . LEU B 1 94 ? 3.811 -17.608 4.205 1.00 34.65 736 LEU B CA 1
ATOM 2021 C C . LEU B 1 94 ? 2.826 -18.581 4.812 1.00 36.55 736 LEU B C 1
ATOM 2022 O O . LEU B 1 94 ? 2.209 -19.384 4.108 1.00 36.52 736 LEU B O 1
ATOM 2027 N N . ILE B 1 95 ? 2.711 -18.523 6.134 1.00 37.46 737 ILE B N 1
ATOM 2028 C CA . ILE B 1 95 ? 1.804 -19.388 6.861 1.00 39.73 737 ILE B CA 1
ATOM 2029 C C . ILE B 1 95 ? 0.768 -18.554 7.593 1.00 41.47 737 ILE B C 1
ATOM 2030 O O . ILE B 1 95 ? 1.087 -17.543 8.223 1.00 41.59 737 ILE B O 1
ATOM 2035 N N . GLU B 1 96 ? -0.482 -18.985 7.494 1.00 44.23 738 GLU B N 1
ATOM 2036 C CA . GLU B 1 96 ? -1.572 -18.291 8.155 1.00 45.75 738 GLU B CA 1
ATOM 2037 C C . GLU B 1 96 ? -1.689 -18.885 9.557 1.00 45.47 738 GLU B C 1
ATOM 2038 O O . GLU B 1 96 ? -1.735 -20.112 9.727 1.00 44.15 738 GLU B O 1
ATOM 2044 N N . GLY B 1 97 ? -1.709 -18.011 10.559 1.00 44.58 739 GLY B N 1
ATOM 2045 C CA . GLY B 1 97 ? -1.821 -18.468 11.932 1.00 45.19 739 GLY B CA 1
ATOM 2046 C C . GLY B 1 97 ? -1.722 -17.349 12.947 1.00 45.08 739 GLY B C 1
ATOM 2047 O O . GLY B 1 97 ? -1.633 -16.172 12.596 1.00 43.96 739 GLY B O 1
ATOM 2048 N N . ASP B 1 98 ? -1.752 -17.718 14.220 1.00 46.12 740 ASP B N 1
ATOM 2049 C CA . ASP B 1 98 ? -1.647 -16.729 15.278 1.00 48.58 740 ASP B CA 1
ATOM 2050 C C . ASP B 1 98 ? -0.305 -16.832 15.983 1.00 48.24 740 ASP B C 1
ATOM 2051 O O . ASP B 1 98 ? -0.040 -17.799 16.694 1.00 48.06 740 ASP B O 1
ATOM 2056 N N . PRO B 1 99 ? 0.560 -15.826 15.794 1.00 48.39 741 PRO B N 1
ATOM 2057 C CA . PRO B 1 99 ? 1.886 -15.795 16.412 1.00 49.18 741 PRO B CA 1
ATOM 2058 C C . PRO B 1 99 ? 1.882 -16.105 17.904 1.00 50.59 741 PRO B C 1
ATOM 2059 O O . PRO B 1 99 ? 2.787 -16.772 18.400 1.00 51.18 741 PRO B O 1
ATOM 2063 N N . GLN B 1 100 ? 0.862 -15.631 18.615 1.00 52.03 742 GLN B N 1
ATOM 2064 C CA . GLN B 1 100 ? 0.771 -15.854 20.057 1.00 52.71 742 GLN B CA 1
ATOM 2065 C C . GLN B 1 100 ? 0.271 -17.233 20.471 1.00 52.55 742 GLN B C 1
ATOM 2066 O O . GLN B 1 100 ? 0.553 -17.699 21.577 1.00 52.19 742 GLN B O 1
ATOM 2072 N N . SER B 1 101 ? -0.480 -17.878 19.589 1.00 52.24 743 SER B N 1
ATOM 2073 C CA . SER B 1 101 ? -1.007 -19.209 19.859 1.00 53.23 743 SER B CA 1
ATOM 2074 C C . SER B 1 101 ? -0.976 -19.931 18.524 1.00 53.27 743 SER B C 1
ATOM 2075 O O . SER B 1 101 ? -2.010 -20.300 17.963 1.00 53.49 743 SER B O 1
ATOM 2078 N N . PHE B 1 102 ? 0.239 -20.114 18.026 1.00 52.53 744 PHE B N 1
ATOM 2079 C CA . PHE B 1 102 ? 0.476 -20.747 16.745 1.00 50.90 744 PHE B CA 1
ATOM 2080 C C . PHE B 1 102 ? 0.473 -22.271 16.803 1.00 50.40 744 PHE B C 1
ATOM 2081 O O . PHE B 1 102 ? 1.039 -22.874 17.718 1.00 48.92 744 PHE B O 1
ATOM 2089 N N . ASP B 1 103 ? -0.174 -22.887 15.817 1.00 49.63 745 ASP B N 1
ATOM 2090 C CA . ASP B 1 103 ? -0.235 -24.343 15.732 1.00 49.97 745 ASP B CA 1
ATOM 2091 C C . ASP B 1 103 ? 0.787 -24.876 14.721 1.00 48.33 745 ASP B C 1
ATOM 2092 O O . ASP B 1 103 ? 0.904 -24.358 13.608 1.00 47.80 745 ASP B O 1
ATOM 2097 N N . ASP B 1 104 ? 1.524 -25.909 15.121 1.00 46.25 746 ASP B N 1
ATOM 2098 C CA . ASP B 1 104 ? 2.545 -26.515 14.271 1.00 45.51 746 ASP B CA 1
ATOM 2099 C C . ASP B 1 104 ? 2.017 -27.054 12.944 1.00 43.52 746 ASP B C 1
ATOM 2100 O O . ASP B 1 104 ? 0.834 -27.365 12.815 1.00 42.95 746 ASP B O 1
ATOM 2105 N N . SER B 1 105 ? 2.904 -27.153 11.959 1.00 40.59 747 SER B N 1
ATOM 2106 C CA . SER B 1 105 ? 2.542 -27.719 10.667 1.00 38.68 747 SER B CA 1
ATOM 2107 C C . SER B 1 105 ? 2.571 -29.225 10.913 1.00 39.76 747 SER B C 1
ATOM 2108 O O . SER B 1 105 ? 3.296 -29.700 11.791 1.00 39.81 747 SER B O 1
ATOM 2111 N N . VAL B 1 106 ? 1.781 -29.977 10.159 1.00 39.09 748 VAL B N 1
ATOM 2112 C CA . VAL B 1 106 ? 1.778 -31.420 10.325 1.00 39.56 748 VAL B CA 1
ATOM 2113 C C . VAL B 1 106 ? 2.587 -31.995 9.184 1.00 38.24 748 VAL B C 1
ATOM 2114 O O . VAL B 1 106 ? 2.349 -31.685 8.021 1.00 37.28 748 VAL B O 1
ATOM 2118 N N . PHE B 1 107 ? 3.559 -32.824 9.526 1.00 37.69 749 PHE B N 1
ATOM 2119 C CA . PHE B 1 107 ? 4.418 -33.423 8.521 1.00 38.74 749 PHE B CA 1
ATOM 2120 C C . PHE B 1 107 ? 4.317 -34.940 8.562 1.00 39.48 749 PHE B C 1
ATOM 2121 O O . PHE B 1 107 ? 3.973 -35.522 9.589 1.00 40.39 749 PHE B O 1
ATOM 2129 N N . SER B 1 108 ? 4.599 -35.579 7.435 1.00 39.54 750 SER B N 1
ATOM 2130 C CA . SER B 1 108 ? 4.609 -37.032 7.385 1.00 40.38 750 SER B CA 1
ATOM 2131 C C . SER B 1 108 ? 6.113 -37.303 7.476 1.00 39.08 750 SER B C 1
ATOM 2132 O O . SER B 1 108 ? 6.841 -37.174 6.490 1.00 39.07 750 SER B O 1
ATOM 2135 N N . VAL B 1 109 ? 6.575 -37.678 8.662 1.00 37.64 751 VAL B N 1
ATOM 2136 C CA . VAL B 1 109 ? 8.002 -37.855 8.877 1.00 37.35 751 VAL B CA 1
ATOM 2137 C C . VAL B 1 109 ? 8.501 -39.135 9.510 1.00 37.01 751 VAL B C 1
ATOM 2138 O O . VAL B 1 109 ? 7.807 -39.784 10.287 1.00 37.69 751 VAL B O 1
ATOM 2142 N N . ASP B 1 110 ? 9.745 -39.459 9.181 1.00 38.07 752 ASP B N 1
ATOM 2143 C CA . ASP B 1 110 ? 10.439 -40.613 9.719 1.00 39.98 752 ASP B CA 1
ATOM 2144 C C . ASP B 1 110 ? 11.805 -40.097 10.148 1.00 41.17 752 ASP B C 1
ATOM 2145 O O . ASP B 1 110 ? 12.386 -39.244 9.479 1.00 39.91 752 ASP B O 1
ATOM 2150 N N . GLU B 1 111 ? 12.316 -40.599 11.266 1.00 42.31 753 GLU B N 1
ATOM 2151 C CA . GLU B 1 111 ? 13.616 -40.156 11.741 1.00 43.68 753 GLU B CA 1
ATOM 2152 C C . GLU B 1 111 ? 14.753 -41.074 11.349 1.00 44.08 753 GLU B C 1
ATOM 2153 O O . GLU B 1 111 ? 14.556 -42.261 11.089 1.00 44.53 753 GLU B O 1
ATOM 2159 N N . LEU B 1 112 ? 15.946 -40.498 11.308 1.00 44.95 754 LEU B N 1
ATOM 2160 C CA . LEU B 1 112 ? 17.163 -41.215 10.968 1.00 45.37 754 LEU B CA 1
ATOM 2161 C C . LEU B 1 112 ? 18.274 -40.718 11.880 1.00 45.55 754 LEU B C 1
ATOM 2162 O O . LEU B 1 112 ? 18.015 -40.012 12.856 1.00 44.92 754 LEU B O 1
ATOM 2167 N N . GLU B 1 113 ? 19.507 -41.088 11.558 1.00 46.26 755 GLU B N 1
ATOM 2168 C CA . GLU B 1 113 ? 20.667 -40.689 12.343 1.00 46.58 755 GLU B CA 1
ATOM 2169 C C . GLU B 1 113 ? 20.819 -39.159 12.325 1.00 45.95 755 GLU B C 1
ATOM 2170 O O . GLU B 1 113 ? 21.542 -38.599 11.488 1.00 46.40 755 GLU B O 1
ATOM 2176 N N . LYS B 1 114 ? 20.138 -38.499 13.261 1.00 43.65 756 LYS B N 1
ATOM 2177 C CA . LYS B 1 114 ? 20.157 -37.044 13.374 1.00 41.64 756 LYS B CA 1
ATOM 2178 C C . LYS B 1 114 ? 19.855 -36.398 12.032 1.00 40.13 756 LYS B C 1
ATOM 2179 O O . LYS B 1 114 ? 20.661 -35.658 11.455 1.00 38.83 756 LYS B O 1
ATOM 2185 N N . ALA B 1 115 ? 18.667 -36.722 11.545 1.00 38.09 757 ALA B N 1
ATOM 2186 C CA . ALA B 1 115 ? 18.150 -36.231 10.285 1.00 37.01 757 ALA B CA 1
ATOM 2187 C C . ALA B 1 115 ? 16.681 -36.619 10.250 1.00 36.10 757 ALA B C 1
ATOM 2188 O O . ALA B 1 115 ? 16.216 -37.417 11.062 1.00 36.53 757 ALA B O 1
ATOM 2190 N N . VAL B 1 116 ? 15.957 -36.040 9.311 1.00 35.26 758 VAL B N 1
ATOM 2191 C CA . VAL B 1 116 ? 14.544 -36.303 9.148 1.00 33.74 758 VAL B CA 1
ATOM 2192 C C . VAL B 1 116 ? 14.311 -36.617 7.675 1.00 34.58 758 VAL B C 1
ATOM 2193 O O . VAL B 1 116 ? 15.134 -36.271 6.829 1.00 34.93 758 VAL B O 1
ATOM 2197 N N . VAL B 1 117 ? 13.215 -37.311 7.380 1.00 34.63 759 VAL B N 1
ATOM 2198 C CA . VAL B 1 117 ? 12.844 -37.614 6.004 1.00 32.20 759 VAL B CA 1
ATOM 2199 C C . VAL B 1 117 ? 11.351 -37.361 5.902 1.00 32.42 759 VAL B C 1
ATOM 2200 O O . VAL B 1 117 ? 10.540 -38.151 6.376 1.00 32.97 759 VAL B O 1
ATOM 2204 N N . VAL B 1 118 ? 10.996 -36.233 5.302 1.00 32.22 760 VAL B N 1
ATOM 2205 C CA . VAL B 1 118 ? 9.605 -35.863 5.143 1.00 32.27 760 VAL B CA 1
ATOM 2206 C C . VAL B 1 118 ? 9.138 -36.224 3.748 1.00 34.16 760 VAL B C 1
ATOM 2207 O O . VAL B 1 118 ? 9.847 -35.995 2.763 1.00 33.17 760 VAL B O 1
ATOM 2211 N N . LYS B 1 119 ? 7.952 -36.817 3.674 1.00 35.60 761 LYS B N 1
ATOM 2212 C CA . LYS B 1 119 ? 7.365 -37.195 2.402 1.00 37.33 761 LYS B CA 1
ATOM 2213 C C . LYS B 1 119 ? 6.623 -35.947 1.961 1.00 38.47 761 LYS B C 1
ATOM 2214 O O . LYS B 1 119 ? 5.613 -35.578 2.564 1.00 37.85 761 LYS B O 1
ATOM 2220 N N . ILE B 1 120 ? 7.136 -35.289 0.925 1.00 38.78 762 ILE B N 1
ATOM 2221 C CA . ILE B 1 120 ? 6.536 -34.063 0.415 1.00 39.37 762 ILE B CA 1
ATOM 2222 C C . ILE B 1 120 ? 5.304 -34.376 -0.400 1.00 40.29 762 ILE B C 1
ATOM 2223 O O . ILE B 1 120 ? 4.299 -33.667 -0.340 1.00 40.99 762 ILE B O 1
ATOM 2228 N N . ALA B 1 121 ? 5.409 -35.449 -1.173 1.00 41.62 763 ALA B N 1
ATOM 2229 C CA . ALA B 1 121 ? 4.335 -35.920 -2.036 1.00 41.39 763 ALA B CA 1
ATOM 2230 C C . ALA B 1 121 ? 4.690 -37.338 -2.454 1.00 42.18 763 ALA B C 1
ATOM 2231 O O . ALA B 1 121 ? 5.733 -37.869 -2.059 1.00 38.46 763 ALA B O 1
ATOM 2233 N N . ASP B 1 122 ? 3.826 -37.958 -3.250 1.00 43.61 764 ASP B N 1
ATOM 2234 C CA . ASP B 1 122 ? 4.101 -39.313 -3.697 1.00 45.45 764 ASP B CA 1
ATOM 2235 C C . ASP B 1 122 ? 5.407 -39.359 -4.489 1.00 44.70 764 ASP B C 1
ATOM 2236 O O . ASP B 1 122 ? 5.600 -38.602 -5.435 1.00 43.76 764 ASP B O 1
ATOM 2241 N N . ARG B 1 123 ? 6.307 -40.247 -4.077 1.00 45.24 765 ARG B N 1
ATOM 2242 C CA . ARG B 1 123 ? 7.623 -40.380 -4.710 1.00 47.46 765 ARG B CA 1
ATOM 2243 C C . ARG B 1 123 ? 8.461 -39.086 -4.575 1.00 46.37 765 ARG B C 1
ATOM 2244 O O . ARG B 1 123 ? 9.257 -38.753 -5.462 1.00 45.28 765 ARG B O 1
ATOM 2252 N N . GLN B 1 124 ? 8.290 -38.378 -3.461 1.00 44.21 766 GLN B N 1
ATOM 2253 C CA . GLN B 1 124 ? 8.999 -37.124 -3.200 1.00 41.84 766 GLN B CA 1
ATOM 2254 C C . GLN B 1 124 ? 9.474 -37.065 -1.740 1.00 39.09 766 GLN B C 1
ATOM 2255 O O . GLN B 1 124 ? 8.664 -36.893 -0.841 1.00 37.73 766 GLN B O 1
ATOM 2261 N N . TRP B 1 125 ? 10.776 -37.189 -1.507 1.00 35.83 767 TRP B N 1
ATOM 2262 C CA . TRP B 1 125 ? 11.303 -37.131 -0.152 1.00 33.48 767 TRP B CA 1
ATOM 2263 C C . TRP B 1 125 ? 12.192 -35.931 0.068 1.00 32.26 767 TRP B C 1
ATOM 2264 O O . TRP B 1 125 ? 12.900 -35.506 -0.838 1.00 33.01 767 TRP B O 1
ATOM 2275 N N . ARG B 1 126 ? 12.169 -35.410 1.289 1.00 32.02 768 ARG B N 1
ATOM 2276 C CA . ARG B 1 126 ? 13.051 -34.322 1.667 1.00 29.08 768 ARG B CA 1
ATOM 2277 C C . ARG B 1 126 ? 13.863 -34.860 2.829 1.00 28.12 768 ARG B C 1
ATOM 2278 O O . ARG B 1 126 ? 13.316 -35.237 3.862 1.00 27.02 768 ARG B O 1
ATOM 2286 N N . TYR B 1 127 ? 15.172 -34.926 2.638 1.00 27.69 769 TYR B N 1
ATOM 2287 C CA . TYR B 1 127 ? 16.066 -35.381 3.682 1.00 25.24 769 TYR B CA 1
ATOM 2288 C C . TYR B 1 127 ? 16.663 -34.120 4.305 1.00 26.19 769 TYR B C 1
ATOM 2289 O O . TYR B 1 127 ? 17.371 -33.360 3.638 1.00 26.31 769 TYR B O 1
ATOM 2298 N N . SER B 1 128 ? 16.358 -33.891 5.577 1.00 26.32 770 SER B N 1
ATOM 2299 C CA . SER B 1 128 ? 16.879 -32.734 6.288 1.00 26.35 770 SER B CA 1
ATOM 2300 C C . SER B 1 128 ? 17.614 -33.161 7.550 1.00 25.75 770 SER B C 1
ATOM 2301 O O . SER B 1 128 ? 16.998 -33.516 8.553 1.00 23.91 770 SER B O 1
ATOM 2304 N N . ARG B 1 129 ? 18.939 -33.128 7.477 1.00 26.34 771 ARG B N 1
ATOM 2305 C CA . ARG B 1 129 ? 19.796 -33.482 8.597 1.00 27.48 771 ARG B CA 1
ATOM 2306 C C . ARG B 1 129 ? 19.671 -32.378 9.645 1.00 28.35 771 ARG B C 1
ATOM 2307 O O . ARG B 1 129 ? 19.293 -31.247 9.322 1.00 29.15 771 ARG B O 1
ATOM 2315 N N . PHE B 1 130 ? 19.976 -32.704 10.898 1.00 28.12 772 PHE B N 1
ATOM 2316 C CA . PHE B 1 130 ? 19.895 -31.729 11.982 1.00 27.86 772 PHE B CA 1
ATOM 2317 C C . PHE B 1 130 ? 21.004 -30.684 11.823 1.00 27.57 772 PHE B C 1
ATOM 2318 O O . PHE B 1 130 ? 22.162 -31.035 11.570 1.00 29.25 772 PHE B O 1
ATOM 2326 N N . PRO B 1 131 ? 20.668 -29.387 11.957 1.00 26.12 773 PRO 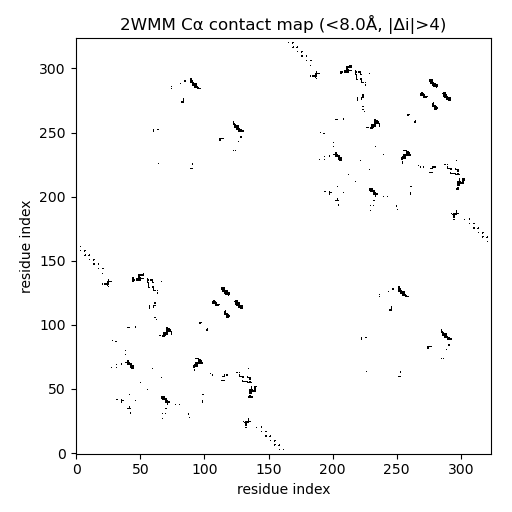B N 1
ATOM 2327 C CA . PRO B 1 131 ? 21.711 -28.361 11.818 1.00 25.63 773 PRO B CA 1
ATOM 2328 C C . PRO B 1 131 ? 22.569 -28.231 13.075 1.00 24.82 773 PRO B C 1
ATOM 2329 O O . PRO B 1 131 ? 22.075 -28.407 14.196 1.00 23.97 773 PRO B O 1
ATOM 2333 N N . GLU B 1 132 ? 23.852 -27.937 12.890 1.00 27.34 774 GLU B N 1
ATOM 2334 C CA . GLU B 1 132 ? 24.754 -27.747 14.026 1.00 28.82 774 GLU B CA 1
ATOM 2335 C C . GLU B 1 132 ? 24.234 -26.545 14.801 1.00 27.28 774 GLU B C 1
ATOM 2336 O O . GLU B 1 132 ? 24.258 -26.514 16.026 1.00 28.73 774 GLU B O 1
ATOM 2342 N N . VAL B 1 133 ? 23.760 -25.559 14.054 1.00 26.34 775 VAL B N 1
ATOM 2343 C CA . VAL B 1 133 ? 23.228 -24.325 14.612 1.00 27.63 775 VAL B CA 1
ATOM 2344 C C . VAL B 1 133 ? 21.804 -24.126 14.074 1.00 26.53 775 VAL B C 1
ATOM 2345 O O . VAL B 1 133 ? 21.596 -23.443 13.072 1.00 25.95 775 VAL B O 1
ATOM 2349 N N . PRO B 1 134 ? 20.811 -24.734 14.732 1.00 25.77 776 PRO B N 1
ATOM 2350 C CA . PRO B 1 134 ? 19.406 -24.628 14.324 1.00 26.61 776 PRO B CA 1
ATOM 2351 C C . PRO B 1 134 ? 18.886 -23.205 14.221 1.00 25.03 776 PRO B C 1
ATOM 2352 O O . PRO B 1 134 ? 19.374 -22.313 14.905 1.00 27.54 776 PRO B O 1
ATOM 2356 N N . LEU B 1 135 ? 17.890 -23.001 13.365 1.00 24.73 777 LEU B N 1
ATOM 2357 C CA . LEU B 1 135 ? 17.301 -21.678 13.180 1.00 24.08 777 LEU B CA 1
ATOM 2358 C C . LEU B 1 135 ? 16.433 -21.340 14.377 1.00 23.54 777 LEU B C 1
ATOM 2359 O O . LEU B 1 135 ? 16.371 -20.186 14.796 1.00 23.61 777 LEU B O 1
ATOM 2364 N N . PHE B 1 136 ? 15.757 -22.357 14.910 1.00 22.53 778 PHE B N 1
ATOM 2365 C CA . PHE B 1 136 ? 14.866 -22.189 16.053 1.00 22.94 778 PHE B CA 1
ATOM 2366 C C . PHE B 1 136 ? 15.637 -22.266 17.355 1.00 22.85 778 PHE B C 1
ATOM 2367 O O . PHE B 1 136 ? 16.780 -22.727 17.383 1.00 21.53 778 PHE B O 1
ATOM 2375 N N . GLY B 1 137 ? 14.995 -21.819 18.431 1.00 22.46 779 GLY B N 1
ATOM 2376 C CA . GLY B 1 137 ? 15.620 -21.850 19.740 1.00 25.77 779 GLY B CA 1
ATOM 2377 C C . GLY B 1 137 ? 16.747 -20.853 19.958 1.00 27.33 779 GLY B C 1
ATOM 2378 O O . GLY B 1 137 ? 17.509 -20.983 20.917 1.00 28.94 779 GLY B O 1
ATOM 2379 N N . ARG B 1 138 ? 16.865 -19.860 19.082 1.00 28.17 780 ARG B N 1
ATOM 2380 C CA . ARG B 1 138 ? 17.918 -18.860 19.220 1.00 30.38 780 ARG B CA 1
ATOM 2381 C C . ARG B 1 138 ? 17.917 -18.203 20.612 1.00 29.05 780 ARG B C 1
ATOM 2382 O O . ARG B 1 138 ? 18.962 -18.092 21.251 1.00 28.29 780 ARG B O 1
ATOM 2390 N N . ALA B 1 139 ? 16.746 -17.780 21.080 1.00 28.29 781 ALA B N 1
ATOM 2391 C CA . ALA B 1 139 ? 16.627 -17.139 22.389 1.00 28.63 781 ALA B CA 1
ATOM 2392 C C . ALA B 1 139 ? 17.095 -18.051 23.522 1.00 28.72 781 ALA B C 1
ATOM 2393 O O . ALA B 1 139 ? 17.848 -17.636 24.401 1.00 29.78 781 ALA B O 1
ATOM 2395 N N . ALA B 1 140 ? 16.636 -19.295 23.501 1.00 27.81 782 ALA B N 1
ATOM 2396 C CA . ALA B 1 140 ? 17.013 -20.262 24.517 1.00 29.56 782 ALA B CA 1
ATOM 2397 C C . ALA B 1 140 ? 18.507 -20.574 24.445 1.00 28.75 782 ALA B C 1
ATOM 2398 O O . ALA B 1 140 ? 19.145 -20.834 25.460 1.00 30.98 782 ALA B O 1
ATOM 2400 N N . ARG B 1 141 ? 19.060 -20.549 23.241 1.00 28.43 783 ARG B N 1
ATOM 2401 C CA . ARG B 1 141 ? 20.473 -20.840 23.037 1.00 28.45 783 ARG B CA 1
ATOM 2402 C C . ARG B 1 141 ? 21.302 -19.686 23.602 1.00 29.10 783 ARG B C 1
ATOM 2403 O O . ARG B 1 141 ? 22.346 -19.891 24.235 1.00 27.99 783 ARG B O 1
ATOM 2411 N N . GLU B 1 142 ? 20.811 -18.473 23.383 1.00 29.19 784 GLU B N 1
ATOM 2412 C CA . GLU B 1 142 ? 21.465 -17.272 23.871 1.00 30.78 784 GLU B CA 1
ATOM 2413 C C . GLU B 1 142 ? 21.518 -17.255 25.398 1.00 29.86 784 GLU B C 1
ATOM 2414 O O . GLU B 1 142 ? 22.542 -16.900 25.988 1.00 27.91 784 GLU B O 1
ATOM 2420 N N . SER B 1 143 ? 20.413 -17.635 26.038 1.00 28.68 785 SER B N 1
ATOM 2421 C CA . SER B 1 143 ? 20.359 -17.664 27.497 1.00 27.24 785 SER B CA 1
ATOM 2422 C C . SER B 1 143 ? 21.280 -18.727 28.061 1.00 25.53 785 SER B C 1
ATOM 2423 O O . SER B 1 143 ? 21.919 -18.516 29.089 1.00 23.73 785 SER B O 1
ATOM 2426 N N . ARG B 1 144 ? 21.333 -19.871 27.386 1.00 23.79 786 ARG B N 1
ATOM 2427 C CA . ARG B 1 144 ? 22.173 -20.972 27.821 1.00 24.21 786 ARG B CA 1
ATOM 2428 C C . ARG B 1 144 ? 23.632 -20.522 27.812 1.00 24.16 786 ARG B C 1
ATOM 2429 O O . ARG B 1 144 ? 24.376 -20.754 28.773 1.00 21.47 786 ARG B O 1
ATOM 2437 N N . ILE B 1 145 ? 24.023 -19.867 26.721 1.00 25.21 787 ILE B N 1
ATOM 2438 C CA . ILE B 1 145 ? 25.377 -19.362 26.559 1.00 24.35 787 ILE B CA 1
ATOM 2439 C C . ILE B 1 145 ? 25.769 -18.409 27.682 1.00 24.98 787 ILE B C 1
ATOM 2440 O O . ILE B 1 145 ? 26.842 -18.542 28.268 1.00 26.27 787 ILE B O 1
ATOM 2445 N N . GLU B 1 146 ? 24.901 -17.448 27.978 1.00 25.04 788 GLU B N 1
ATOM 2446 C CA . GLU B 1 146 ? 25.161 -16.476 29.030 1.00 25.83 788 GLU B CA 1
ATOM 2447 C C . GLU B 1 146 ? 25.282 -17.166 30.375 1.00 25.14 788 GLU B C 1
ATOM 2448 O O . GLU B 1 146 ? 26.244 -16.948 31.109 1.00 25.14 788 GLU B O 1
ATOM 2454 N N . SER B 1 147 ? 24.289 -17.986 30.704 1.00 23.67 789 SER B N 1
ATOM 2455 C CA . SER B 1 147 ? 24.310 -18.708 31.958 1.00 23.31 789 SER B CA 1
ATOM 2456 C C . SER B 1 147 ? 25.619 -19.500 32.062 1.00 23.36 789 SER B C 1
ATOM 2457 O O . SER B 1 147 ? 26.341 -19.384 33.045 1.00 23.14 789 SER B O 1
ATOM 2460 N N . LEU B 1 148 ? 25.919 -20.293 31.037 1.00 24.07 790 LEU B N 1
ATOM 2461 C CA . LEU B 1 148 ? 27.142 -21.081 31.015 1.00 23.55 790 LEU B CA 1
ATOM 2462 C C . LEU B 1 148 ? 28.350 -20.174 31.193 1.00 24.28 790 LEU B C 1
ATOM 2463 O O . LEU B 1 148 ? 29.313 -20.539 31.860 1.00 24.15 790 LEU B O 1
ATOM 2468 N N . HIS B 1 149 ? 28.302 -18.986 30.602 1.00 23.77 791 HIS B N 1
ATOM 2469 C CA . HIS B 1 149 ? 29.429 -18.075 30.733 1.00 23.30 791 HIS B CA 1
ATOM 2470 C C . HIS B 1 149 ? 29.596 -17.623 32.178 1.00 21.33 791 HIS B C 1
ATOM 2471 O O . HIS B 1 149 ? 30.725 -17.563 32.691 1.00 19.27 791 HIS B O 1
ATOM 2478 N N . ALA B 1 150 ? 28.471 -17.302 32.819 1.00 18.31 792 ALA B N 1
ATOM 2479 C CA . ALA B 1 150 ? 28.472 -16.866 34.215 1.00 19.53 792 ALA B CA 1
ATOM 2480 C C . ALA B 1 150 ? 29.028 -17.983 35.104 1.00 19.56 792 ALA B C 1
ATOM 2481 O O . ALA B 1 150 ? 29.756 -17.725 36.059 1.00 19.41 792 ALA B O 1
ATOM 2483 N N . GLU B 1 151 ? 28.667 -19.220 34.786 1.00 20.30 793 GLU B N 1
ATOM 2484 C CA . GLU B 1 151 ? 29.130 -20.388 35.529 1.00 23.39 793 GLU B CA 1
ATOM 2485 C C . GLU B 1 151 ? 30.629 -20.598 35.338 1.00 23.53 793 GLU B C 1
ATOM 2486 O O . GLU B 1 151 ? 31.350 -20.947 36.269 1.00 25.77 793 GLU B O 1
ATOM 2492 N N . ARG B 1 152 ? 31.071 -20.390 34.110 1.00 24.38 794 ARG B N 1
ATOM 2493 C CA . ARG B 1 152 ? 32.463 -20.526 33.709 1.00 27.38 794 ARG B CA 1
ATOM 2494 C C . ARG B 1 152 ? 33.336 -19.625 34.596 1.00 27.49 794 ARG B C 1
ATOM 2495 O O . ARG B 1 152 ? 34.349 -20.055 35.156 1.00 28.15 794 ARG B O 1
ATOM 2503 N N . GLU B 1 153 ? 32.921 -18.372 34.714 1.00 26.52 795 GLU B N 1
ATOM 2504 C CA . GLU B 1 153 ? 33.644 -17.381 35.502 1.00 26.56 795 GLU B CA 1
ATOM 2505 C C . GLU B 1 153 ? 33.738 -17.720 36.987 1.00 24.37 795 GLU B C 1
ATOM 2506 O O . GLU B 1 153 ? 34.786 -17.526 37.597 1.00 22.53 795 GLU B O 1
ATOM 2512 N N . VAL B 1 154 ? 32.650 -18.214 37.569 1.00 21.80 796 VAL B N 1
ATOM 2513 C CA . VAL B 1 154 ? 32.683 -18.608 38.968 1.00 21.61 796 VAL B CA 1
ATOM 2514 C C . VAL B 1 154 ? 33.720 -19.732 39.127 1.00 23.35 796 VAL B C 1
ATOM 2515 O O . VAL B 1 154 ? 34.550 -19.683 40.027 1.00 24.99 796 VAL B O 1
ATOM 2519 N N . LEU B 1 155 ? 33.688 -20.726 38.239 1.00 24.22 797 LEU B N 1
ATOM 2520 C CA . LEU B 1 155 ? 34.634 -21.840 38.306 1.00 25.56 797 LEU B CA 1
ATOM 2521 C C . LEU B 1 155 ? 36.075 -21.391 38.089 1.00 26.96 797 LEU B C 1
ATOM 2522 O O . LEU B 1 155 ? 36.993 -21.919 38.706 1.00 26.80 797 LEU B O 1
ATOM 2527 N N . SER B 1 156 ? 36.288 -20.426 37.204 1.00 29.74 798 SER B N 1
ATOM 2528 C CA . SER B 1 156 ? 37.647 -19.955 36.967 1.00 30.67 798 SER B CA 1
ATOM 2529 C C . SER B 1 156 ? 38.181 -19.303 38.229 1.00 32.17 798 SER B C 1
ATOM 2530 O O . SER B 1 156 ? 39.340 -19.495 38.599 1.00 31.60 798 SER B O 1
ATOM 2533 N N . GLU B 1 157 ? 37.324 -18.530 38.889 1.00 32.74 799 GLU B N 1
ATOM 2534 C CA . GLU B 1 157 ? 37.714 -17.851 40.113 1.00 36.52 799 GLU B CA 1
ATOM 2535 C C . GLU B 1 157 ? 37.934 -18.846 41.249 1.00 37.47 799 GLU B C 1
ATOM 2536 O O . GLU B 1 157 ? 38.867 -18.702 42.042 1.00 36.18 799 GLU B O 1
ATOM 2542 N N . ARG B 1 158 ? 37.078 -19.859 41.322 1.00 37.66 800 ARG B N 1
ATOM 2543 C CA . ARG B 1 158 ? 37.216 -20.862 42.360 1.00 38.70 800 ARG B CA 1
ATOM 2544 C C . ARG B 1 158 ? 38.552 -21.560 42.145 1.00 40.91 800 ARG B C 1
ATOM 2545 O O . ARG B 1 158 ? 39.350 -21.702 43.073 1.00 41.21 800 ARG B O 1
ATOM 2553 N N . PHE B 1 159 ? 38.793 -21.977 40.906 1.00 43.04 801 PHE B N 1
ATOM 2554 C CA . PHE B 1 159 ? 40.030 -22.653 40.539 1.00 45.35 801 PHE B CA 1
ATOM 2555 C C . PHE B 1 159 ? 41.270 -21.859 40.998 1.00 47.69 801 PHE B C 1
ATOM 2556 O O . PHE B 1 159 ? 42.146 -22.398 41.680 1.00 49.01 801 PHE B O 1
ATOM 2564 N N . ALA B 1 160 ? 41.333 -20.582 40.623 1.00 48.45 802 ALA B N 1
ATOM 2565 C CA . ALA B 1 160 ? 42.448 -19.707 40.985 1.00 48.87 802 ALA B CA 1
ATOM 2566 C C . ALA B 1 160 ? 42.707 -19.625 42.494 1.00 49.71 802 ALA B C 1
ATOM 2567 O O . ALA B 1 160 ? 43.831 -19.354 42.920 1.00 49.93 802 ALA B O 1
ATOM 2569 N N . THR B 1 161 ? 41.670 -19.832 43.299 1.00 50.32 803 THR B N 1
ATOM 2570 C CA . THR B 1 161 ? 41.820 -19.800 44.757 1.00 51.71 803 THR B CA 1
ATOM 2571 C C . THR B 1 161 ? 42.273 -21.199 45.165 1.00 54.33 803 THR B C 1
ATOM 2572 O O . THR B 1 161 ? 42.662 -21.443 46.311 1.00 54.17 803 THR B O 1
ATOM 2576 N N . LEU B 1 162 ? 42.218 -22.101 44.185 1.00 56.57 804 LEU B N 1
ATOM 2577 C CA . LEU B 1 162 ? 42.557 -23.506 44.350 1.00 58.86 804 LEU B CA 1
ATOM 2578 C C . LEU B 1 162 ? 41.535 -24.145 45.282 1.00 60.07 804 LEU B C 1
ATOM 2579 O O . LEU B 1 162 ? 40.659 -24.893 44.790 1.00 60.83 804 LEU B O 1
#

Solvent-accessible surface area: 18522 Å² total; per-residue (Å²): 168,152,139,73,77,121,24,9,59,81,30,79,52,7,43,112,33,33,119,154,16,59,86,120,44,31,90,46,53,175,82,4,91,52,6,5,132,147,13,60,10,43,8,0,15,104,38,23,44,116,26,50,65,157,71,2,32,55,51,1,1,10,2,0,23,12,10,49,0,0,0,2,97,45,10,77,120,3,43,124,71,0,100,40,12,87,99,0,26,80,21,1,16,0,5,44,24,69,42,173,78,33,120,79,27,144,47,67,50,102,112,52,118,145,0,0,16,5,103,79,54,100,152,14,50,7,0,0,48,48,23,171,21,7,14,0,1,149,28,24,28,77,70,98,39,122,71,7,98,60,68,60,70,81,10,32,114,136,56,84,109,144,174,150,150,79,78,124,29,8,60,81,28,80,51,7,42,114,33,32,115,156,20,61,84,120,44,29,91,44,52,178,80,3,94,56,4,5,135,145,12,53,11,42,8,0,15,104,40,24,48,111,25,48,70,157,74,2,31,65,40,0,1,14,2,0,22,11,10,48,0,0,0,1,92,42,8,76,124,3,42,122,62,0,106,35,17,88,92,0,26,81,22,2,15,0,10,42,25,68,40,179,83,34,121,86,35,146,50,72,42,104,119,44,114,142,0,0,15,5,106,80,51,93,146,18,53,8,0,0,49,42,25,170,19,7,13,0,1,149,27,19,30,80,67,98,40,122,72,6,97,61,66,58,69,83,10,33,118,137,55,87,112,141

InterPro domains:
  IPR007406 MukB, N-terminal domain [PF04310] (2-227)
  IPR012090 Chromosome partition protein MukB [MF_01800] (1-1471)
  IPR012090 Chromosome partition protein MukB [NF003422] (1-1484)
  IPR012090 Chromosome partition protein MukB [PIRSF005246] (1-1485)
  IPR027417 P-loop containing nucleoside triphosphate hydrolase [SSF52540] (21-1433)
  IPR027417 P-loop containing nucleoside triphosphate hydrolase [SSF52540] (22-224)
  IPR032520 MukB, hinge domain [PF16330] (645-810)
  IPR042501 MukB, hinge domain superfamily [G3DSA:3.30.70.3500] (667-779)
  IPR050308 Chromosome partition protein MukB/SMC [PTHR42963] (160-1482)

Organism: Escherichia coli (strain K12) (NCBI:txid83333)

Radius of gyration: 25.38 Å; Cα contacts (8 Å, |Δi|>4): 516; chains: 2; bounding box: 50×54×89 Å

B-factor: mean 37.98, std 10.45, range [12.63, 64.42]

Foldseek 3Di:
DVVLVVLVVVLVVLVVVLVLLPDDDLDADPPLVVLLVVQVFAFLQVLLQAPAPVCQQVVLQQCPPCNRATEDADPVVSVVVPVVDDPDPPDYHYHHADSVDGDDDDFDWDDDDQWIWTPPDVVDIDIGHGDSHGNGNNNVSVVSSVVSVVSSVVSVVVSVVD/DVVLVVLVVVLVVLVVVLVLLPDDDLDADPCLVVVLVVLVWAQLLVLLQAPDPVCQQVVLQQCPPCNRETEAADPVSSVVVPVVDDPDPPDYHYHHADSVDGDDDDFDWDDDDQWIWTAPDVVRIDIGHGDSHGNGNNNVSVVSSVVSVVVSVVSVVVSVVD

Sequence (324 aa):
HMERDEVGAHKNAVDEEIERLSQPGGSEDQRLNALAERFGGVLLSEIYDDVSLEDAPYFSALYGPSRHAIVVPDLSQVTEHLEGLTDCPEDLYLIEGDPQSFDDSVFSVDELEKAVVVKIADRQWRYSRFPEVPLFGRAARESRIESLHAEREVLSERFATLHMERDEVGAHKNAVDEEIERLSQPGGSEDQRLNALAERFGGVLLSEIYDDVSLEDAPYFSALYGPSRHAIVVPDLSQVTEHLEGLTDCPEDLYLIEGDPQSFDDSVFSVDELEKAVVVKIADRQWRYSRFPEVPLFGRAARESRIESLHAEREVLSERFATL

Nearest PDB structures (foldseek):
  2wmm-assembly1_B  TM=1.006E+00  e=5.151E-30  Escherichia coli K-12
  4mn4-assembly1_C  TM=9.793E-01  e=2.156E-26  Escherichia coli str. K-12 substr. MG1655
  3ibp-assembly1_A  TM=9.830E-01  e=3.011E-25  Escherichia coli K-12
  4mn4-assembly1_D  TM=9.517E-01  e=5.229E-25  Escherichia coli str. K-12 substr. MG1655
  7nyx-assembly1_A  TM=6.837E-01  e=6.000E-20  Photorhabdus thracensis

CATH classification: 1.20.5.420 (+1 more: 3.30.70.3500)